Protein AF-A0A7C3SHE8-F1 (afdb_monomer_lite)

Secondary structure (DSSP, 8-state):
-TTTTTSS--SSS--EETTEEGGG--HHHHHHHHHHHEEEEETT----TTS-HHHHHHHHHHHTT--SHHHHHHHHHHHHHTT-GGGTT--GGGS-HHHHHHHHHHHHTTT--SEEEEESTTTTS-HHHHHHHHHHHHHHHHTT-EEEEE-S-HHHHTTSSEEEEEETTEEEEEEE-TTTS----------------------------------

pLDDT: mean 82.58, std 22.05, range [24.52, 98.38]

Foldseek 3Di:
DCCVLLVDADPDDFDADVNDTSNPDDPLRSQLLNLQAEQEQEQQLPFDQVDFLLVSLCVSCVSNVNDDPVLSVLSLVLCVLLPNNVRRGPGPVVDDPLNSRSSSVSSSPSNPHQAYEYEASPPNDDPVSSVSSLVSVLVVVVVPHHYDHDDPDPVSQLSDQWDWDDDPNDTPDIDGNPVNPDDDDDDDDDDDDDDDDDDDDDDDDDDDDDDDDDD

Structure (mmCIF, N/CA/C/O backbone):
data_AF-A0A7C3SHE8-F1
#
_entry.id   AF-A0A7C3SHE8-F1
#
loop_
_atom_site.group_PDB
_atom_site.id
_atom_site.type_symbol
_atom_site.label_atom_id
_atom_site.label_alt_id
_atom_site.label_comp_id
_atom_site.label_asym_id
_atom_site.label_entity_id
_atom_site.label_seq_id
_atom_site.pdbx_PDB_ins_code
_atom_site.Cartn_x
_atom_site.Cartn_y
_atom_site.Cartn_z
_atom_site.occupancy
_atom_site.B_iso_or_equiv
_atom_site.auth_seq_id
_atom_site.auth_comp_id
_atom_site.auth_asym_id
_atom_site.auth_atom_id
_atom_site.pdbx_PDB_model_num
ATOM 1 N N . LEU A 1 1 ? -3.410 3.504 13.297 1.00 80.81 1 LEU A N 1
ATOM 2 C CA . LEU A 1 1 ? -2.889 2.772 12.122 1.00 80.81 1 LEU A CA 1
ATOM 3 C C . LEU A 1 1 ? -2.298 1.412 12.512 1.00 80.81 1 LEU A C 1
ATOM 5 O O . LEU A 1 1 ? -2.767 0.400 12.014 1.00 80.81 1 LEU A O 1
ATOM 9 N N . ASN A 1 2 ? -1.355 1.371 13.461 1.00 83.44 2 ASN A N 1
ATOM 10 C CA . ASN A 1 2 ? -0.633 0.150 13.861 1.00 83.44 2 ASN A CA 1
ATOM 11 C C . ASN A 1 2 ? -1.525 -1.033 14.270 1.00 83.44 2 ASN A C 1
ATOM 13 O O . ASN A 1 2 ? -1.272 -2.152 13.833 1.00 83.44 2 ASN A O 1
ATOM 17 N N . LEU A 1 3 ? -2.596 -0.782 15.030 1.00 86.50 3 LEU A N 1
ATOM 18 C CA . LEU A 1 3 ? -3.563 -1.822 15.407 1.00 86.50 3 LEU A CA 1
ATOM 19 C C . LEU A 1 3 ? -4.264 -2.445 14.187 1.00 86.50 3 LEU A C 1
ATOM 21 O O . LEU A 1 3 ? -4.345 -3.662 14.082 1.00 86.50 3 LEU A O 1
ATOM 25 N N . LEU A 1 4 ? -4.714 -1.623 13.228 1.00 84.12 4 LEU A N 1
ATOM 26 C CA . LEU A 1 4 ? -5.322 -2.114 11.981 1.00 84.12 4 LEU A CA 1
ATOM 27 C C . LEU A 1 4 ? -4.303 -2.865 11.119 1.00 84.12 4 LEU A C 1
ATOM 29 O O . LEU A 1 4 ? -4.635 -3.849 10.472 1.00 84.12 4 LEU A O 1
ATOM 33 N N . GLY A 1 5 ? -3.051 -2.415 11.141 1.00 83.38 5 GLY A N 1
ATOM 34 C CA . GLY A 1 5 ? -1.944 -3.035 10.429 1.00 83.38 5 GLY A CA 1
ATOM 35 C C . GLY A 1 5 ? -1.390 -4.317 11.061 1.00 83.38 5 GLY A C 1
ATOM 36 O O . GLY A 1 5 ? -0.424 -4.868 10.535 1.00 83.38 5 GLY A O 1
ATOM 37 N N . CYS A 1 6 ? -1.936 -4.779 12.192 1.00 82.69 6 CYS A N 1
ATOM 38 C CA . CYS A 1 6 ? -1.373 -5.897 12.960 1.00 82.69 6 CYS A CA 1
ATOM 39 C C . CYS A 1 6 ? 0.118 -5.682 13.315 1.00 82.69 6 CYS A C 1
ATOM 41 O O . CYS A 1 6 ? 0.917 -6.618 13.332 1.00 82.69 6 CYS A O 1
ATOM 43 N N . LEU A 1 7 ? 0.515 -4.423 13.528 1.00 80.88 7 LEU A N 1
ATOM 44 C CA . LEU A 1 7 ? 1.845 -4.027 14.011 1.00 80.88 7 LEU A CA 1
ATOM 45 C C . LEU A 1 7 ? 1.878 -3.890 15.536 1.00 80.88 7 LEU A C 1
ATOM 47 O O . LEU A 1 7 ? 2.954 -3.869 16.120 1.00 80.88 7 LEU A O 1
ATOM 51 N N . ASP A 1 8 ? 0.706 -3.784 16.156 1.00 82.88 8 ASP A N 1
ATOM 52 C CA . ASP A 1 8 ? 0.522 -3.625 17.592 1.00 82.88 8 ASP A CA 1
ATOM 53 C C . ASP A 1 8 ? -0.727 -4.402 18.041 1.00 82.88 8 ASP A C 1
ATOM 55 O O . ASP A 1 8 ? -1.556 -4.781 17.203 1.00 82.88 8 ASP A O 1
ATOM 59 N N . ARG A 1 9 ? -0.875 -4.640 19.347 1.00 80.31 9 ARG A N 1
ATOM 60 C CA . ARG A 1 9 ? -2.014 -5.359 19.933 1.00 80.31 9 ARG A CA 1
ATOM 61 C C . ARG A 1 9 ? -2.856 -4.435 20.808 1.00 80.31 9 ARG A C 1
ATOM 63 O O . ARG A 1 9 ? -2.311 -3.609 21.536 1.00 80.31 9 ARG A O 1
ATOM 70 N N . PRO A 1 10 ? -4.191 -4.577 20.783 1.00 86.31 10 PRO A N 1
ATOM 71 C CA . PRO A 1 10 ? -5.031 -3.800 21.676 1.00 86.31 10 PRO A CA 1
ATOM 72 C C . PRO A 1 10 ? -4.809 -4.257 23.124 1.00 86.31 10 PRO A C 1
ATOM 74 O O . PRO A 1 10 ? -4.787 -5.454 23.403 1.00 86.31 10 PRO A O 1
ATOM 77 N N . THR A 1 11 ? -4.699 -3.312 24.060 1.00 86.94 11 THR A N 1
ATOM 78 C CA . THR A 1 11 ? -4.648 -3.624 25.500 1.00 86.94 11 THR A CA 1
ATOM 79 C C . THR A 1 11 ? -5.929 -4.321 25.973 1.00 86.94 11 THR A C 1
ATOM 81 O O . THR A 1 11 ? -5.897 -5.156 26.872 1.00 86.94 11 THR A O 1
ATOM 84 N N . SER A 1 12 ? -7.068 -3.980 25.367 1.00 88.81 12 SER A N 1
ATOM 85 C CA . SER A 1 12 ? -8.367 -4.612 25.591 1.00 88.81 12 SER A CA 1
ATOM 86 C C . SER A 1 12 ? -9.269 -4.445 24.364 1.00 88.81 12 SER A C 1
ATOM 88 O O . SER A 1 12 ? -9.039 -3.579 23.519 1.00 88.81 12 SER A O 1
ATOM 90 N N . GLY A 1 13 ? -10.309 -5.274 24.264 1.00 89.31 13 GLY A N 1
ATOM 91 C CA . GLY A 1 13 ? -11.206 -5.307 23.107 1.00 89.31 13 GLY A CA 1
ATOM 92 C C . GLY A 1 13 ? -10.783 -6.336 22.059 1.00 89.31 13 GLY A C 1
ATOM 93 O O . GLY A 1 13 ? -9.885 -7.142 22.285 1.00 89.31 13 GLY A O 1
ATOM 94 N N . THR A 1 14 ? -11.477 -6.337 20.922 1.00 88.50 14 THR A N 1
ATOM 95 C CA . THR A 1 14 ? -11.268 -7.312 19.843 1.00 88.50 14 THR A CA 1
ATOM 96 C C . THR A 1 14 ? -11.182 -6.603 18.500 1.00 88.50 14 THR A C 1
ATOM 98 O O . THR A 1 14 ? -11.811 -5.566 18.287 1.00 88.50 14 THR A O 1
ATOM 101 N N . ILE A 1 15 ? -10.382 -7.162 17.596 1.00 88.75 15 ILE A N 1
ATOM 102 C CA . ILE A 1 15 ? -10.287 -6.719 16.206 1.00 88.75 15 ILE A CA 1
ATOM 103 C C . ILE A 1 15 ? -10.489 -7.960 15.345 1.00 88.75 15 ILE A C 1
ATOM 105 O O . ILE A 1 15 ? -9.818 -8.972 15.542 1.00 88.75 15 ILE A O 1
ATOM 109 N N . LEU A 1 16 ? -11.431 -7.877 14.410 1.00 90.44 16 LEU A N 1
ATOM 110 C CA . LEU A 1 16 ? -11.760 -8.959 13.493 1.00 90.44 16 LEU A CA 1
ATOM 111 C C . LEU A 1 16 ? -11.265 -8.589 12.096 1.00 90.44 16 LEU A C 1
ATOM 113 O O . LEU A 1 16 ? -11.718 -7.592 11.534 1.00 90.44 16 LEU A O 1
ATOM 117 N N . LEU A 1 17 ? -10.368 -9.398 11.534 1.00 87.94 17 LEU A N 1
ATOM 118 C CA . LEU A 1 17 ? -9.969 -9.307 10.131 1.00 87.94 17 LEU A CA 1
ATOM 119 C C . LEU A 1 17 ? -10.449 -10.554 9.394 1.00 87.94 17 LEU A C 1
ATOM 121 O O . LEU A 1 17 ? -10.070 -11.661 9.762 1.00 87.94 17 LEU A O 1
ATOM 125 N N . ASP A 1 18 ? -11.298 -10.382 8.381 1.00 85.19 18 ASP A N 1
ATOM 126 C CA . ASP A 1 18 ? -11.923 -11.488 7.638 1.00 85.19 18 ASP A CA 1
ATOM 127 C C . ASP A 1 18 ? -12.594 -12.529 8.564 1.00 85.19 18 ASP A C 1
ATOM 129 O O . ASP A 1 18 ? -12.561 -13.733 8.325 1.00 85.19 18 ASP A O 1
ATOM 133 N N . GLY A 1 19 ? -13.179 -12.054 9.672 1.00 86.56 19 GLY A N 1
ATOM 134 C CA . GLY A 1 19 ? -13.805 -12.889 10.705 1.00 86.56 19 GLY A CA 1
ATOM 135 C C . GLY A 1 19 ? -12.834 -13.517 11.715 1.00 86.56 19 GLY A C 1
ATOM 136 O O . GLY A 1 19 ? -13.285 -14.146 12.671 1.00 86.56 19 GLY A O 1
ATOM 137 N N . VAL A 1 20 ? -11.522 -13.325 11.556 1.00 85.75 20 VAL A N 1
ATOM 138 C CA . VAL A 1 20 ? -10.488 -13.833 12.467 1.00 85.75 20 VAL A CA 1
ATOM 139 C C . VAL A 1 20 ? -10.177 -12.802 13.550 1.00 85.75 20 VAL A C 1
ATOM 141 O O . VAL A 1 20 ? -9.819 -11.665 13.254 1.00 85.75 20 VAL A O 1
ATOM 144 N N . ASP A 1 21 ? -10.277 -13.214 14.814 1.00 90.00 21 ASP A N 1
ATOM 145 C CA . ASP A 1 21 ? -9.899 -12.401 15.974 1.00 90.00 21 ASP A CA 1
ATOM 146 C C . ASP A 1 21 ? -8.376 -12.314 16.111 1.00 90.00 21 ASP A C 1
ATOM 148 O O . ASP A 1 21 ? -7.723 -13.228 16.623 1.00 90.00 21 ASP A O 1
ATOM 152 N N . ILE A 1 22 ? -7.807 -11.195 15.658 1.00 88.50 22 ILE A N 1
ATOM 153 C CA . ILE A 1 22 ? -6.354 -10.994 15.647 1.00 88.50 22 ILE A CA 1
ATOM 154 C C . ILE A 1 22 ? -5.777 -10.791 17.052 1.00 88.50 22 ILE A C 1
ATOM 156 O O . ILE A 1 22 ? -4.580 -10.980 17.248 1.00 88.50 22 ILE A O 1
ATOM 160 N N . SER A 1 23 ? -6.604 -10.456 18.051 1.00 83.81 23 SER A N 1
ATOM 161 C CA . SER A 1 23 ? -6.138 -10.234 19.429 1.00 83.81 23 SER A CA 1
ATOM 162 C C . SER A 1 23 ? -5.618 -11.514 20.098 1.00 83.81 23 SER A C 1
ATOM 164 O O . SER A 1 23 ? -4.843 -11.447 21.051 1.00 83.81 23 SER A O 1
ATOM 166 N N . LYS A 1 24 ? -6.010 -12.681 19.572 1.00 84.69 24 LYS A N 1
ATOM 167 C CA . LYS A 1 24 ? -5.645 -14.011 20.083 1.00 84.69 24 LYS A CA 1
ATOM 168 C C . LYS A 1 24 ? -4.474 -14.654 19.343 1.00 84.69 24 LYS A C 1
ATOM 170 O O . LYS A 1 24 ? -4.035 -15.735 19.731 1.00 84.69 24 LYS A O 1
ATOM 175 N N . LEU A 1 25 ? -3.997 -14.028 18.270 1.00 86.38 25 LEU A N 1
ATOM 176 C CA . LEU A 1 25 ? -2.920 -14.568 17.453 1.00 86.38 25 LEU A CA 1
ATOM 177 C C . LEU A 1 25 ? -1.557 -14.308 18.101 1.00 86.38 25 LEU A C 1
ATOM 179 O O . LEU A 1 25 ? -1.326 -13.279 18.739 1.00 86.38 25 LEU A O 1
ATOM 183 N N . ASN A 1 26 ? -0.637 -15.252 17.918 1.00 88.25 26 ASN A N 1
ATOM 184 C CA . ASN A 1 26 ? 0.765 -15.052 18.280 1.00 88.25 26 ASN A CA 1
ATOM 185 C C . ASN A 1 26 ? 1.509 -14.229 17.209 1.00 88.25 26 ASN A C 1
ATOM 187 O O . ASN A 1 26 ? 0.984 -13.968 16.127 1.00 88.25 26 ASN A O 1
ATOM 191 N N . ASP A 1 27 ? 2.752 -13.831 17.491 1.00 86.25 27 ASP A N 1
ATOM 192 C CA . ASP A 1 27 ? 3.514 -12.933 16.608 1.00 86.25 27 ASP A CA 1
ATOM 193 C C . ASP A 1 27 ? 3.804 -13.520 15.222 1.00 86.25 27 ASP A C 1
ATOM 195 O O . ASP A 1 27 ? 3.820 -12.783 14.231 1.00 86.25 27 ASP A O 1
ATOM 199 N N . ASN A 1 28 ? 3.977 -14.840 15.125 1.00 87.50 28 ASN A N 1
ATOM 200 C CA . ASN A 1 28 ? 4.194 -15.512 13.844 1.00 87.50 28 ASN A CA 1
ATOM 201 C C . ASN A 1 28 ? 2.919 -15.471 12.994 1.00 87.50 28 ASN A C 1
ATOM 203 O O . ASN A 1 28 ? 2.969 -15.094 11.826 1.00 87.50 28 ASN A O 1
ATOM 207 N N . GLN A 1 29 ? 1.770 -15.774 13.603 1.00 88.75 29 GLN A N 1
ATOM 208 C CA . GLN A 1 29 ? 0.465 -15.716 12.942 1.00 88.75 29 GLN A CA 1
ATOM 209 C C . GLN A 1 29 ? 0.100 -14.288 12.520 1.00 88.75 29 GLN A C 1
ATOM 211 O O . GLN A 1 29 ? -0.399 -14.083 11.417 1.00 88.75 29 GLN A O 1
ATOM 216 N N . LEU A 1 30 ? 0.384 -13.289 13.363 1.00 88.38 30 LEU A N 1
ATOM 217 C CA . LEU A 1 30 ? 0.196 -11.877 13.017 1.00 88.38 30 LEU A CA 1
ATOM 218 C C . LEU A 1 30 ? 1.095 -11.461 11.851 1.00 88.38 30 LEU A C 1
ATOM 220 O O . LEU A 1 30 ? 0.648 -10.749 10.954 1.00 88.38 30 LEU A O 1
ATOM 224 N N . SER A 1 31 ? 2.346 -11.921 11.840 1.00 87.62 31 SER A N 1
ATOM 225 C CA . SER A 1 31 ? 3.294 -11.619 10.766 1.00 87.62 31 SER A CA 1
ATOM 226 C C . SER A 1 31 ? 2.864 -12.222 9.431 1.00 87.62 31 SER A C 1
ATOM 228 O O . SER A 1 31 ? 2.923 -11.531 8.413 1.00 87.62 31 SER A O 1
ATOM 230 N N . GLU A 1 32 ? 2.384 -13.465 9.433 1.00 87.31 32 GLU A N 1
ATOM 231 C CA . GLU A 1 32 ? 1.850 -14.138 8.247 1.00 87.31 32 GLU A CA 1
ATOM 232 C C . GLU A 1 32 ? 0.576 -13.454 7.737 1.00 87.31 32 GLU A C 1
ATOM 234 O O . GLU A 1 32 ? 0.475 -13.105 6.559 1.00 87.31 32 GLU A O 1
ATOM 239 N N . LEU A 1 33 ? -0.371 -13.178 8.636 1.00 88.62 33 LEU A N 1
ATOM 240 C CA . LEU A 1 33 ? -1.605 -12.473 8.305 1.00 88.62 33 LEU A CA 1
ATOM 241 C C . LEU A 1 33 ? -1.305 -11.092 7.720 1.00 88.62 33 LEU A C 1
ATOM 243 O O . LEU A 1 33 ? -1.862 -10.735 6.685 1.00 88.62 33 LEU A O 1
ATOM 247 N N . ARG A 1 34 ? -0.371 -10.343 8.310 1.00 89.56 34 ARG A N 1
ATOM 248 C CA . ARG A 1 34 ? 0.068 -9.046 7.789 1.00 89.56 34 ARG A CA 1
ATOM 249 C C . ARG A 1 34 ? 0.677 -9.172 6.395 1.00 89.56 34 ARG A C 1
ATOM 251 O O . ARG A 1 34 ? 0.314 -8.400 5.515 1.00 89.56 34 ARG A O 1
ATOM 258 N N . ALA A 1 35 ? 1.573 -10.138 6.188 1.00 87.12 35 ALA A N 1
ATOM 259 C CA . ALA A 1 35 ? 2.225 -10.347 4.898 1.00 87.12 35 ALA A CA 1
ATOM 260 C C . ALA A 1 35 ? 1.219 -10.700 3.791 1.00 87.12 35 ALA A C 1
ATOM 262 O O . ALA A 1 35 ? 1.386 -10.256 2.657 1.00 87.12 35 ALA A O 1
ATOM 263 N N . CYS A 1 36 ? 0.173 -11.465 4.110 1.00 87.12 36 CYS A N 1
ATOM 264 C CA . CYS A 1 36 ? -0.775 -11.987 3.126 1.00 87.12 36 CYS A CA 1
ATOM 265 C C . CYS A 1 36 ? -2.036 -11.129 2.939 1.00 87.12 36 CYS A C 1
ATOM 267 O O . CYS A 1 36 ? -2.602 -11.123 1.851 1.00 87.12 36 CYS A O 1
ATOM 269 N N . ARG A 1 37 ? -2.513 -10.435 3.980 1.00 89.94 37 ARG A N 1
ATOM 270 C CA . ARG A 1 37 ? -3.852 -9.812 4.000 1.00 89.94 37 ARG A CA 1
ATOM 271 C C . ARG A 1 37 ? -3.844 -8.291 3.995 1.00 89.94 37 ARG A C 1
ATOM 273 O O . ARG A 1 37 ? -4.889 -7.704 3.727 1.00 89.94 37 ARG A O 1
ATOM 280 N N . ILE A 1 38 ? -2.709 -7.651 4.268 1.00 93.19 38 ILE A N 1
ATOM 281 C CA . ILE A 1 38 ? -2.641 -6.196 4.439 1.00 93.19 38 ILE A CA 1
ATOM 282 C C . ILE A 1 38 ? -1.623 -5.602 3.467 1.00 93.19 38 ILE A C 1
ATOM 284 O O . ILE A 1 38 ? -0.436 -5.920 3.510 1.00 93.19 38 ILE A O 1
ATOM 288 N N . GLY A 1 39 ? -2.083 -4.699 2.604 1.00 94.75 39 GLY A N 1
ATOM 289 C CA . GLY A 1 39 ? -1.210 -3.904 1.746 1.00 94.75 39 GLY A CA 1
ATOM 290 C C . GLY A 1 39 ? -0.865 -2.580 2.417 1.00 94.75 39 GLY A C 1
ATOM 291 O O . GLY A 1 39 ? -1.766 -1.800 2.695 1.00 94.75 39 GLY A O 1
ATOM 292 N N . PHE A 1 40 ? 0.415 -2.284 2.639 1.00 94.00 40 PHE A N 1
ATOM 293 C CA . PHE A 1 40 ? 0.834 -0.998 3.214 1.00 94.00 40 PHE A CA 1
ATOM 294 C C . PHE A 1 40 ? 1.375 -0.032 2.165 1.00 94.00 40 PHE A C 1
ATOM 296 O O . PHE A 1 40 ? 2.236 -0.396 1.360 1.00 94.00 40 PHE A O 1
ATOM 303 N N . ILE A 1 41 ? 0.931 1.219 2.250 1.00 94.88 41 ILE A N 1
ATOM 304 C CA . ILE A 1 41 ? 1.509 2.373 1.562 1.00 94.88 41 ILE A CA 1
ATOM 305 C C . ILE A 1 41 ? 1.934 3.369 2.643 1.00 94.88 41 ILE A C 1
ATOM 307 O O . ILE A 1 41 ? 1.114 3.786 3.455 1.00 94.88 41 ILE A O 1
ATOM 311 N N . PHE A 1 42 ? 3.216 3.724 2.658 1.00 91.69 42 PHE A N 1
ATOM 312 C CA . PHE A 1 42 ? 3.798 4.639 3.641 1.00 91.69 42 PHE A CA 1
ATOM 313 C C . PHE A 1 42 ? 4.131 5.980 2.985 1.00 91.69 42 PHE A C 1
ATOM 315 O O . PHE A 1 42 ? 4.537 6.003 1.821 1.00 91.69 42 PHE A O 1
ATOM 322 N N . GLN A 1 43 ? 4.075 7.065 3.753 1.00 89.62 43 GLN A N 1
ATOM 323 C CA . GLN A 1 43 ? 4.493 8.405 3.331 1.00 89.62 43 GLN A CA 1
ATOM 324 C C . GLN A 1 43 ? 5.927 8.433 2.773 1.00 89.62 43 GLN A C 1
ATOM 326 O O . GLN A 1 43 ? 6.184 9.009 1.719 1.00 89.62 43 GLN A O 1
ATOM 331 N N . SER A 1 44 ? 6.869 7.753 3.438 1.00 88.94 44 SER A N 1
ATOM 332 C CA . SER A 1 44 ? 8.286 7.683 3.031 1.00 88.94 44 SER A CA 1
ATOM 333 C C . SER A 1 44 ? 8.613 6.512 2.096 1.00 88.94 44 SER A C 1
ATOM 335 O O . SER A 1 44 ? 9.780 6.148 1.956 1.00 88.94 44 SER A O 1
ATOM 337 N N . TYR A 1 45 ? 7.599 5.892 1.479 1.00 90.94 45 TYR A N 1
ATOM 338 C CA . TYR A 1 45 ? 7.673 4.770 0.523 1.00 90.94 45 TYR A CA 1
ATOM 339 C C . TYR A 1 45 ? 8.223 3.448 1.094 1.00 90.94 45 TYR A C 1
ATOM 341 O O . TYR A 1 45 ? 7.783 2.368 0.696 1.00 90.94 45 TYR A O 1
ATOM 349 N N . ASN A 1 46 ? 9.169 3.500 2.037 1.00 92.00 46 ASN A N 1
ATOM 350 C CA . ASN A 1 46 ? 9.872 2.377 2.660 1.00 92.00 46 ASN A CA 1
ATOM 351 C C . ASN A 1 46 ? 10.404 1.365 1.631 1.00 92.00 46 ASN A C 1
ATOM 353 O O . ASN A 1 46 ? 10.253 0.154 1.803 1.00 92.00 46 ASN A O 1
ATOM 357 N N . LEU A 1 47 ? 10.963 1.846 0.516 1.00 95.88 47 LEU A N 1
ATOM 358 C CA . LEU A 1 47 ? 11.615 0.998 -0.486 1.00 95.88 47 LEU A CA 1
ATOM 359 C C . LEU A 1 47 ? 13.022 0.609 -0.022 1.00 95.88 47 LEU A C 1
ATOM 361 O O . LEU A 1 47 ? 13.707 1.397 0.626 1.00 95.88 47 LEU A O 1
ATOM 365 N N . ILE A 1 48 ? 13.471 -0.589 -0.391 1.00 96.94 48 ILE A N 1
ATOM 366 C CA . ILE A 1 48 ? 14.829 -1.063 -0.114 1.00 96.94 48 ILE A CA 1
ATOM 367 C C . ILE A 1 48 ? 15.754 -0.500 -1.208 1.00 96.94 48 ILE A C 1
ATOM 369 O O . ILE A 1 48 ? 15.597 -0.885 -2.372 1.00 96.94 48 ILE A O 1
ATOM 373 N N . PRO A 1 49 ? 16.712 0.393 -0.882 1.00 95.88 49 PRO A N 1
ATOM 374 C CA . PRO A 1 49 ? 17.489 1.134 -1.885 1.00 95.88 49 PRO A CA 1
ATOM 375 C C . PRO A 1 49 ? 18.339 0.260 -2.815 1.00 95.88 49 PRO A C 1
ATOM 377 O O . PRO A 1 49 ? 18.617 0.640 -3.951 1.00 95.88 49 PRO A O 1
ATOM 380 N N . GLN A 1 50 ? 18.775 -0.903 -2.329 1.00 97.44 50 GLN A N 1
ATOM 381 C CA . GLN A 1 50 ? 19.632 -1.833 -3.065 1.00 97.44 50 GLN A CA 1
ATOM 382 C C . GLN A 1 50 ? 18.857 -2.649 -4.106 1.00 97.44 50 GLN A C 1
ATOM 384 O O . GLN A 1 50 ? 19.457 -3.130 -5.072 1.00 97.44 50 GLN A O 1
ATOM 389 N N . LEU A 1 51 ? 17.543 -2.786 -3.919 1.00 97.94 51 LEU A N 1
ATOM 390 C CA . LEU A 1 51 ? 16.671 -3.573 -4.779 1.00 97.94 51 LEU A CA 1
ATOM 391 C C . LEU A 1 51 ? 16.156 -2.736 -5.951 1.00 97.94 51 LEU A C 1
ATOM 393 O O . LEU A 1 51 ? 15.918 -1.535 -5.839 1.00 97.94 51 LEU A O 1
ATOM 397 N N . THR A 1 52 ? 15.945 -3.389 -7.083 1.00 98.38 52 THR A N 1
ATOM 398 C CA . THR A 1 52 ? 15.257 -2.818 -8.244 1.00 98.38 52 THR A CA 1
ATOM 399 C C . THR A 1 52 ? 13.763 -2.605 -7.968 1.00 98.38 52 THR A C 1
ATOM 401 O O . THR A 1 52 ? 13.231 -3.064 -6.954 1.00 98.38 52 THR A O 1
ATOM 404 N N . VAL A 1 53 ? 13.055 -1.913 -8.866 1.00 98.25 53 VAL A N 1
ATOM 405 C CA . VAL A 1 53 ? 11.588 -1.766 -8.831 1.00 98.25 53 VAL A CA 1
ATOM 406 C C . VAL A 1 53 ? 10.918 -3.130 -8.737 1.00 98.25 53 VAL A C 1
ATOM 408 O O . VAL A 1 53 ? 10.084 -3.344 -7.860 1.00 98.25 53 VAL A O 1
ATOM 411 N N . LEU A 1 54 ? 11.301 -4.060 -9.616 1.00 98.12 54 LEU A N 1
ATOM 412 C CA . LEU A 1 54 ? 10.712 -5.393 -9.639 1.00 98.12 54 LEU A CA 1
ATOM 413 C C . LEU A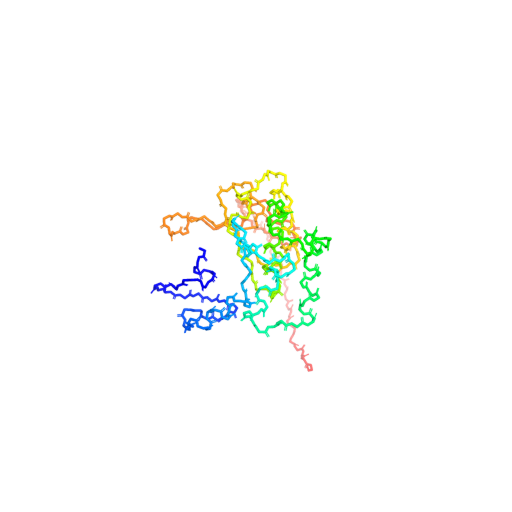 1 54 ? 10.970 -6.135 -8.322 1.00 98.12 54 LEU A C 1
ATOM 415 O O . LEU A 1 54 ? 10.038 -6.664 -7.728 1.00 98.12 54 LEU A O 1
ATOM 419 N N . GLU A 1 55 ? 12.209 -6.117 -7.832 1.00 97.88 55 GLU A N 1
ATOM 420 C CA . GLU A 1 55 ? 12.577 -6.786 -6.579 1.00 97.88 55 GLU A CA 1
ATOM 421 C C . GLU A 1 55 ? 11.872 -6.172 -5.364 1.00 97.88 55 GLU A C 1
ATOM 423 O O . GLU A 1 55 ? 11.421 -6.910 -4.495 1.00 97.88 55 GLU A O 1
ATOM 428 N N . ASN A 1 56 ? 11.697 -4.846 -5.319 1.00 97.94 56 ASN A N 1
ATOM 429 C CA . ASN A 1 56 ? 10.921 -4.179 -4.270 1.00 97.94 56 ASN A CA 1
ATOM 430 C C . ASN A 1 56 ? 9.463 -4.657 -4.244 1.00 97.94 56 ASN A C 1
ATOM 432 O O . ASN A 1 56 ? 8.914 -4.881 -3.165 1.00 97.94 56 ASN A O 1
ATOM 436 N N . ILE A 1 57 ? 8.839 -4.832 -5.413 1.00 97.62 57 ILE A N 1
ATOM 437 C CA . ILE A 1 57 ? 7.464 -5.345 -5.526 1.00 97.62 57 ILE A CA 1
ATOM 438 C C . ILE A 1 57 ? 7.394 -6.819 -5.101 1.00 97.62 57 ILE A C 1
ATOM 440 O O . ILE A 1 57 ? 6.379 -7.252 -4.564 1.00 97.62 57 ILE A O 1
ATOM 444 N N . GLU A 1 58 ? 8.466 -7.588 -5.298 1.00 96.50 58 GLU A N 1
ATOM 445 C CA . GLU A 1 58 ? 8.545 -9.002 -4.918 1.00 96.50 58 GLU A CA 1
ATOM 446 C C . GLU A 1 58 ? 8.767 -9.238 -3.419 1.00 96.50 58 GLU A C 1
ATOM 448 O O . GLU A 1 58 ? 8.475 -10.335 -2.949 1.00 96.50 58 GLU A O 1
ATOM 453 N N . VAL A 1 59 ? 9.242 -8.248 -2.650 1.00 94.88 59 VAL A N 1
ATOM 454 C CA . VAL A 1 59 ? 9.573 -8.405 -1.215 1.00 94.88 59 VAL A CA 1
ATOM 455 C C . VAL A 1 59 ? 8.487 -9.153 -0.416 1.00 94.88 59 VAL A C 1
ATOM 457 O O . VAL A 1 59 ? 8.830 -10.120 0.268 1.00 94.88 59 VAL A O 1
ATOM 460 N N . PRO A 1 60 ? 7.186 -8.805 -0.505 1.00 93.12 60 PRO A N 1
ATOM 461 C CA . PRO A 1 60 ? 6.141 -9.493 0.263 1.00 93.12 60 PRO A CA 1
ATOM 462 C C . PRO A 1 60 ? 5.932 -10.969 -0.124 1.00 93.12 60 PRO A C 1
ATOM 464 O O . PRO A 1 60 ? 5.386 -11.746 0.665 1.00 93.12 60 PRO A O 1
ATOM 467 N N . LEU A 1 61 ? 6.359 -11.387 -1.320 1.00 93.19 61 LEU A N 1
ATOM 468 C CA . LEU A 1 61 ? 6.258 -12.778 -1.775 1.00 93.19 61 LEU A CA 1
ATOM 469 C C . LEU A 1 61 ? 7.240 -13.694 -1.046 1.00 93.19 61 LEU A C 1
ATOM 471 O O . LEU A 1 61 ? 6.920 -14.855 -0.807 1.00 93.19 61 LEU A O 1
ATOM 475 N N . TYR A 1 62 ? 8.414 -13.178 -0.673 1.00 90.88 62 TYR A N 1
ATOM 476 C CA . TYR A 1 62 ? 9.405 -13.948 0.080 1.00 90.88 62 TYR A CA 1
ATOM 477 C C . TYR A 1 62 ? 8.911 -14.251 1.497 1.00 90.88 62 TYR A C 1
ATOM 479 O O . TYR A 1 62 ? 9.054 -15.375 1.966 1.00 90.88 62 TYR A O 1
ATOM 487 N N . TYR A 1 63 ? 8.259 -13.283 2.148 1.00 86.62 63 TYR A N 1
ATOM 488 C CA . TYR A 1 63 ? 7.712 -13.465 3.497 1.00 86.62 63 TYR A CA 1
ATOM 489 C C . TYR A 1 63 ? 6.451 -14.330 3.538 1.00 86.62 63 TYR A C 1
ATOM 491 O O . TYR A 1 63 ? 6.213 -15.008 4.529 1.00 86.62 63 TYR A O 1
ATOM 499 N N . SER A 1 64 ? 5.655 -14.324 2.468 1.00 86.00 64 SER A N 1
ATOM 500 C CA . SER A 1 64 ? 4.464 -15.179 2.353 1.00 86.00 64 SER A CA 1
ATOM 501 C C . SER A 1 64 ? 4.761 -16.570 1.778 1.00 86.00 64 SER A C 1
ATOM 503 O O . SER A 1 64 ? 3.842 -17.366 1.616 1.00 86.00 64 SER A O 1
ATOM 505 N N . GLY A 1 65 ? 6.020 -16.868 1.428 1.00 86.44 65 GLY A N 1
ATOM 506 C CA . GLY A 1 65 ? 6.411 -18.147 0.824 1.00 86.44 65 GLY A CA 1
ATOM 507 C C . GLY A 1 65 ? 5.864 -18.380 -0.592 1.00 86.44 65 GLY A C 1
ATOM 508 O O . GLY A 1 65 ? 5.924 -19.497 -1.096 1.00 86.44 65 GLY A O 1
ATOM 509 N N . ASN A 1 66 ? 5.346 -17.340 -1.255 1.00 88.94 66 ASN A N 1
ATOM 510 C CA . ASN A 1 66 ? 4.631 -17.435 -2.534 1.00 88.94 66 ASN A CA 1
ATOM 511 C C . ASN A 1 66 ? 5.471 -17.014 -3.749 1.00 88.94 66 ASN A C 1
ATOM 513 O O . ASN A 1 66 ? 4.935 -16.818 -4.846 1.00 88.94 66 ASN A O 1
ATOM 517 N N . TRP A 1 67 ? 6.782 -16.837 -3.592 1.00 94.31 67 TRP A N 1
ATOM 518 C CA . TRP A 1 67 ? 7.644 -16.434 -4.701 1.00 94.31 67 TRP A CA 1
ATOM 519 C C . TRP A 1 67 ? 7.827 -17.573 -5.719 1.00 94.31 67 TRP A C 1
ATOM 521 O O . TRP A 1 67 ? 8.297 -18.658 -5.387 1.00 94.31 67 TRP A O 1
ATOM 531 N N . ASN A 1 68 ? 7.434 -17.332 -6.972 1.00 94.50 68 ASN A N 1
ATOM 532 C CA . ASN A 1 68 ? 7.601 -18.241 -8.106 1.00 94.50 68 ASN A CA 1
ATOM 533 C C . ASN A 1 68 ? 7.459 -17.478 -9.440 1.00 94.50 68 ASN A C 1
ATOM 535 O O . ASN A 1 68 ? 7.205 -16.274 -9.471 1.00 94.50 68 ASN A O 1
ATOM 539 N N . ALA A 1 69 ? 7.589 -18.179 -10.571 1.00 95.81 69 ALA A N 1
ATOM 540 C CA . ALA A 1 69 ? 7.493 -17.567 -11.899 1.00 95.81 69 ALA A CA 1
ATOM 541 C C . ALA A 1 69 ? 6.147 -16.856 -12.158 1.00 95.81 69 ALA A C 1
ATOM 543 O O . ALA A 1 69 ? 6.122 -15.793 -12.782 1.00 95.81 69 ALA A O 1
ATOM 544 N N . LYS A 1 70 ? 5.033 -17.400 -11.648 1.00 95.38 70 LYS A N 1
ATOM 545 C CA . LYS A 1 70 ? 3.691 -16.817 -11.803 1.00 95.38 70 LYS A CA 1
ATOM 546 C C . LYS A 1 70 ? 3.549 -15.532 -10.989 1.00 95.38 70 LYS A C 1
ATOM 548 O O . LYS A 1 70 ? 3.047 -14.534 -11.504 1.00 95.38 70 LYS A O 1
ATOM 553 N N . THR A 1 71 ? 4.002 -15.526 -9.737 1.00 95.12 71 THR A N 1
ATOM 554 C CA . THR A 1 71 ? 3.932 -14.330 -8.886 1.00 95.12 71 THR A CA 1
ATOM 555 C C . THR A 1 71 ? 4.919 -13.257 -9.334 1.00 95.12 71 THR A C 1
ATOM 557 O O . THR A 1 71 ? 4.553 -12.086 -9.374 1.00 95.12 71 THR A O 1
ATOM 560 N N . ARG A 1 72 ? 6.095 -13.635 -9.847 1.00 96.31 72 ARG A N 1
ATOM 561 C CA . ARG A 1 72 ? 7.011 -12.708 -10.530 1.00 96.31 72 ARG A CA 1
ATOM 562 C C . ARG A 1 72 ? 6.395 -12.079 -11.782 1.00 96.31 72 ARG A C 1
ATOM 564 O O . ARG A 1 72 ? 6.569 -10.883 -12.013 1.00 96.31 72 ARG A O 1
ATOM 571 N N . ALA A 1 73 ? 5.657 -12.843 -12.589 1.00 96.81 73 ALA A N 1
ATOM 572 C CA . ALA A 1 73 ? 4.914 -12.284 -13.721 1.00 96.81 73 ALA A CA 1
ATOM 573 C C . ALA A 1 73 ? 3.860 -11.269 -13.245 1.00 96.81 73 ALA A C 1
ATOM 575 O O . ALA A 1 73 ? 3.795 -10.163 -13.779 1.00 96.81 73 ALA A O 1
ATOM 576 N N . ARG A 1 74 ? 3.122 -11.582 -12.170 1.00 96.38 74 ARG A N 1
ATOM 577 C CA . ARG A 1 74 ? 2.190 -10.641 -11.527 1.00 96.38 74 ARG A CA 1
ATOM 578 C C . ARG A 1 74 ? 2.882 -9.352 -11.071 1.00 96.38 74 ARG A C 1
ATOM 580 O O . ARG A 1 74 ? 2.327 -8.281 -11.292 1.00 96.38 74 ARG A O 1
ATOM 587 N N . CYS A 1 75 ? 4.083 -9.415 -10.490 1.00 97.50 75 CYS A N 1
ATOM 588 C CA . CYS A 1 75 ? 4.842 -8.215 -10.111 1.00 97.50 75 CYS A CA 1
ATOM 589 C C . CYS A 1 75 ? 5.123 -7.305 -11.315 1.00 97.50 75 CYS A C 1
ATOM 591 O O . CYS A 1 75 ? 4.998 -6.086 -11.205 1.00 97.50 75 CYS A O 1
ATOM 593 N N . ARG A 1 76 ? 5.455 -7.883 -12.477 1.00 97.75 76 ARG A N 1
ATOM 594 C CA . ARG A 1 76 ? 5.657 -7.115 -13.717 1.00 97.75 76 ARG A CA 1
ATOM 595 C C . ARG A 1 76 ? 4.361 -6.475 -14.205 1.00 97.75 76 ARG A C 1
ATOM 597 O O . ARG A 1 76 ? 4.386 -5.317 -14.604 1.00 97.75 76 ARG A O 1
ATOM 604 N N . GLU A 1 77 ? 3.243 -7.192 -14.143 1.00 97.75 77 GLU A N 1
ATOM 605 C CA . GLU A 1 77 ? 1.936 -6.638 -14.515 1.00 97.75 77 GLU A CA 1
ATOM 606 C C . GLU A 1 77 ? 1.503 -5.509 -13.574 1.00 97.75 77 GLU A C 1
ATOM 608 O O . GLU A 1 77 ? 1.042 -4.468 -14.036 1.00 97.75 77 GLU A O 1
ATOM 613 N N . LEU A 1 78 ? 1.739 -5.644 -12.265 1.00 97.12 78 LEU A N 1
ATOM 614 C CA . LEU A 1 78 ? 1.489 -4.568 -11.302 1.00 97.12 78 LEU A CA 1
ATOM 615 C C . LEU A 1 78 ? 2.383 -3.354 -11.561 1.00 97.12 78 LEU A C 1
ATOM 617 O O . LEU A 1 78 ? 1.889 -2.231 -11.550 1.00 97.12 78 LEU A O 1
ATOM 621 N N . ALA A 1 79 ? 3.668 -3.564 -11.858 1.00 97.69 79 ALA A N 1
ATOM 622 C CA . ALA A 1 79 ? 4.569 -2.481 -12.240 1.00 97.69 79 ALA A CA 1
ATOM 623 C C . ALA A 1 79 ? 4.083 -1.757 -13.506 1.00 97.69 79 ALA A C 1
ATOM 625 O O . ALA A 1 79 ? 4.065 -0.530 -13.538 1.00 97.69 79 ALA A O 1
ATOM 626 N N . LYS A 1 80 ? 3.636 -2.489 -14.535 1.00 96.88 80 LYS A N 1
ATOM 627 C CA . LYS A 1 80 ? 3.040 -1.893 -15.743 1.00 96.88 80 LYS A CA 1
ATOM 628 C C . LYS A 1 80 ? 1.774 -1.107 -15.418 1.00 96.88 80 LYS A C 1
ATOM 630 O O . LYS A 1 80 ? 1.644 0.024 -15.872 1.00 96.88 80 LYS A O 1
ATOM 635 N N . LYS A 1 81 ? 0.887 -1.673 -14.595 1.00 95.12 81 LYS A N 1
ATOM 636 C CA . LYS A 1 81 ? -0.373 -1.045 -14.180 1.00 95.12 81 LYS A CA 1
ATOM 637 C C . LYS A 1 81 ? -0.157 0.317 -13.525 1.00 95.12 81 LYS A C 1
ATOM 639 O O . LYS A 1 81 ? -0.904 1.246 -13.794 1.00 95.12 81 LYS A O 1
ATOM 644 N N . VAL A 1 82 ? 0.887 0.452 -12.710 1.00 95.38 82 VAL A N 1
ATOM 645 C CA . VAL A 1 82 ? 1.235 1.731 -12.071 1.00 95.38 82 VAL A CA 1
ATOM 646 C C . VAL A 1 82 ? 2.118 2.634 -12.948 1.00 95.38 82 VAL A C 1
ATOM 648 O O . VAL A 1 82 ? 2.589 3.666 -12.475 1.00 95.38 82 VAL A O 1
ATOM 651 N N . GLY A 1 83 ? 2.363 2.283 -14.215 1.00 95.62 83 GLY A N 1
ATOM 652 C CA . GLY A 1 83 ? 3.140 3.090 -15.166 1.00 95.62 83 GLY A CA 1
ATOM 653 C C . GLY A 1 83 ? 4.664 2.923 -15.082 1.00 95.62 83 GLY A C 1
ATOM 654 O O . GLY A 1 83 ? 5.404 3.794 -15.528 1.00 95.62 83 GLY A O 1
ATOM 655 N N . LEU A 1 84 ? 5.160 1.821 -14.512 1.00 96.88 84 LEU A N 1
ATOM 656 C CA . LEU A 1 84 ? 6.589 1.530 -14.313 1.00 96.88 84 LEU A CA 1
ATOM 657 C C . LEU A 1 84 ? 7.103 0.344 -15.151 1.00 96.88 84 LEU A C 1
ATOM 659 O O . LEU A 1 84 ? 8.151 -0.224 -14.839 1.00 96.88 84 LEU A O 1
ATOM 663 N N . GLY A 1 85 ? 6.398 -0.023 -16.226 1.00 94.38 85 GLY A N 1
ATOM 664 C CA . GLY A 1 85 ? 6.753 -1.156 -17.096 1.00 94.38 85 GLY A CA 1
ATOM 665 C C . GLY A 1 85 ? 8.174 -1.088 -17.673 1.00 94.38 85 GLY A C 1
ATOM 666 O O . GLY A 1 85 ? 8.884 -2.088 -17.664 1.00 94.38 85 GLY A O 1
ATOM 667 N N . GLU A 1 86 ? 8.629 0.104 -18.063 1.00 95.69 86 GLU A N 1
ATOM 668 C CA . GLU A 1 86 ? 9.980 0.329 -18.611 1.00 95.69 86 GLU A CA 1
ATOM 669 C C . GLU A 1 86 ? 11.053 0.538 -17.528 1.00 95.69 86 GLU A C 1
ATOM 671 O O . GLU A 1 86 ? 12.241 0.682 -17.814 1.00 95.69 86 GLU A O 1
ATOM 676 N N . ARG A 1 87 ? 10.656 0.575 -16.249 1.00 96.31 87 ARG A N 1
ATOM 677 C CA . ARG A 1 87 ? 11.538 0.926 -15.123 1.00 96.31 87 ARG A CA 1
ATOM 678 C C . ARG A 1 87 ? 11.837 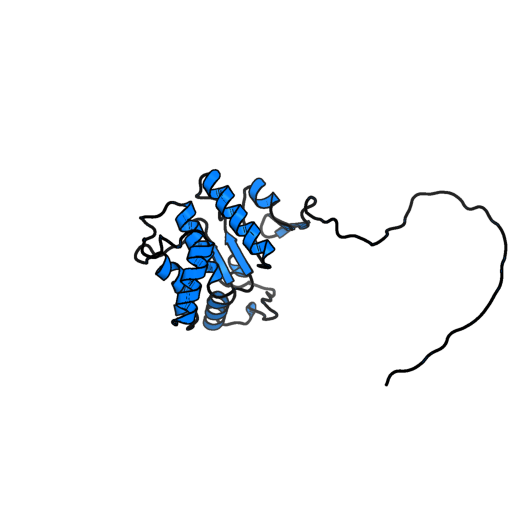-0.237 -14.184 1.00 96.31 87 ARG A C 1
ATOM 680 O O . ARG A 1 87 ? 12.436 -0.025 -13.137 1.00 96.31 87 ARG A O 1
ATOM 687 N N . LEU A 1 88 ? 11.508 -1.468 -14.572 1.00 97.25 88 LEU A N 1
ATOM 688 C CA . LEU A 1 88 ? 11.637 -2.666 -13.727 1.00 97.25 88 LEU A CA 1
ATOM 689 C C . LEU A 1 88 ? 13.023 -2.858 -13.095 1.00 97.25 88 LEU A C 1
ATOM 691 O O . LEU A 1 88 ? 13.109 -3.352 -11.974 1.00 97.25 88 LEU A O 1
ATOM 695 N N . HIS A 1 89 ? 14.086 -2.470 -13.801 1.00 97.75 89 HIS A N 1
ATOM 696 C CA . HIS A 1 89 ? 15.478 -2.640 -13.372 1.00 97.75 89 HIS A CA 1
ATOM 697 C C . HIS A 1 89 ? 16.082 -1.404 -12.692 1.00 97.75 89 HIS A C 1
ATOM 699 O O . HIS A 1 89 ? 17.234 -1.444 -12.267 1.00 97.75 89 HIS A O 1
ATOM 705 N N . HIS A 1 90 ? 15.326 -0.310 -12.582 1.00 98.31 90 HIS A N 1
ATOM 706 C CA . HIS A 1 90 ? 15.786 0.881 -11.876 1.00 98.31 90 HIS A CA 1
ATOM 707 C C . HIS A 1 90 ? 15.738 0.646 -10.367 1.00 98.31 90 HIS A C 1
ATOM 709 O O . HIS A 1 90 ? 14.877 -0.076 -9.870 1.00 98.31 90 HIS A O 1
ATOM 715 N N . ARG A 1 91 ? 16.646 1.279 -9.633 1.00 97.88 91 ARG A N 1
ATOM 716 C CA . ARG A 1 91 ? 16.646 1.346 -8.168 1.00 97.88 91 ARG A CA 1
ATOM 717 C C . ARG A 1 91 ? 15.909 2.599 -7.682 1.00 97.88 91 ARG A C 1
ATOM 719 O O . ARG A 1 91 ? 15.829 3.564 -8.442 1.00 97.88 91 ARG A O 1
ATOM 726 N N . PRO A 1 92 ? 15.424 2.640 -6.424 1.00 96.81 92 PRO A N 1
ATOM 727 C CA . PRO A 1 92 ? 14.719 3.796 -5.863 1.00 96.81 92 PRO A CA 1
ATOM 728 C C . PRO A 1 92 ? 15.433 5.137 -6.058 1.00 96.81 92 PRO A C 1
ATOM 730 O O . PRO A 1 92 ? 14.794 6.129 -6.383 1.00 96.81 92 PRO A O 1
ATOM 733 N N . THR A 1 93 ? 16.765 5.160 -5.963 1.00 95.88 93 THR A N 1
ATOM 734 C CA . THR A 1 93 ? 17.582 6.371 -6.163 1.00 95.88 93 THR A CA 1
ATOM 735 C C . THR A 1 93 ? 17.534 6.939 -7.585 1.00 95.88 93 THR A C 1
ATOM 737 O O . THR A 1 93 ? 17.962 8.066 -7.807 1.00 95.88 93 THR A O 1
ATOM 740 N N . GLN A 1 94 ? 17.017 6.178 -8.552 1.00 96.75 94 GLN A N 1
ATOM 741 C CA . GLN A 1 94 ? 16.868 6.568 -9.957 1.00 96.75 94 GLN A CA 1
ATOM 742 C C . GLN A 1 94 ? 15.419 6.964 -10.303 1.00 96.75 94 GLN A C 1
ATOM 744 O O . GLN A 1 94 ? 15.086 7.126 -11.480 1.00 96.75 94 GLN A O 1
ATOM 749 N N . LEU A 1 95 ? 14.541 7.057 -9.301 1.00 96.00 95 LEU A N 1
ATOM 750 C CA . LEU A 1 95 ? 13.111 7.312 -9.454 1.00 96.00 95 LEU A CA 1
ATOM 751 C C . LEU A 1 95 ? 12.720 8.632 -8.790 1.00 96.00 95 LEU A C 1
ATOM 753 O O . LEU A 1 95 ? 13.202 8.958 -7.703 1.00 96.00 95 LEU A O 1
ATOM 757 N N . SER A 1 96 ? 11.784 9.355 -9.407 1.00 95.19 96 SER A N 1
ATOM 758 C CA . SER A 1 96 ? 11.130 10.496 -8.754 1.00 95.19 96 SER A CA 1
ATOM 759 C C . SER A 1 96 ? 10.295 10.045 -7.547 1.00 95.19 96 SER A C 1
ATOM 761 O O . SER A 1 96 ? 9.945 8.868 -7.440 1.00 95.19 96 SER A O 1
ATOM 763 N N . GLY A 1 97 ? 9.921 10.972 -6.657 1.00 94.00 97 GLY A N 1
ATOM 764 C CA . GLY A 1 97 ? 9.071 10.662 -5.497 1.00 94.00 97 GLY A CA 1
ATOM 765 C C . GLY A 1 97 ? 7.763 9.966 -5.891 1.00 94.00 97 GLY A C 1
ATOM 766 O O . GLY A 1 97 ? 7.455 8.892 -5.381 1.00 94.00 97 GLY A O 1
ATOM 767 N N . GLY A 1 98 ? 7.054 10.492 -6.898 1.00 95.06 98 GLY A N 1
ATOM 768 C CA . GLY A 1 98 ? 5.824 9.871 -7.407 1.00 95.06 98 GLY A CA 1
ATOM 769 C C . GLY A 1 98 ? 6.050 8.477 -8.004 1.00 95.06 98 GLY A C 1
ATOM 770 O O . GLY A 1 98 ? 5.239 7.573 -7.813 1.00 95.06 98 GLY A O 1
ATOM 771 N N . GLN A 1 99 ? 7.186 8.250 -8.674 1.00 96.50 99 GLN A N 1
ATOM 772 C CA . GLN A 1 99 ? 7.555 6.918 -9.159 1.00 96.50 99 GLN A CA 1
ATOM 773 C C . GLN A 1 99 ? 7.847 5.957 -8.005 1.00 96.50 99 GLN A C 1
ATOM 775 O O . GLN A 1 99 ? 7.372 4.826 -8.039 1.00 96.50 99 GLN A O 1
ATOM 780 N N . GLN A 1 100 ? 8.567 6.390 -6.968 1.00 97.00 100 GLN A N 1
ATOM 781 C CA . GLN A 1 100 ? 8.793 5.578 -5.769 1.00 97.00 100 GLN A CA 1
ATOM 782 C C . GLN A 1 100 ? 7.469 5.230 -5.080 1.00 97.00 100 GLN A C 1
ATOM 784 O O . GLN A 1 100 ? 7.267 4.079 -4.689 1.00 97.00 100 GLN A O 1
ATOM 789 N N . GLN A 1 101 ? 6.521 6.169 -5.030 1.00 96.94 101 GLN A N 1
ATOM 790 C CA . GLN A 1 101 ? 5.209 5.896 -4.458 1.00 96.94 101 GLN A CA 1
ATOM 791 C C . GLN A 1 101 ? 4.394 4.902 -5.296 1.00 96.94 101 GLN A C 1
ATOM 793 O O . GLN A 1 101 ? 3.782 3.984 -4.751 1.00 96.94 101 GLN A O 1
ATOM 798 N N . ARG A 1 102 ? 4.465 4.983 -6.631 1.00 97.00 102 ARG A N 1
ATOM 799 C CA . ARG A 1 102 ? 3.899 3.962 -7.535 1.00 97.00 102 ARG A CA 1
ATOM 800 C C . ARG A 1 102 ? 4.495 2.573 -7.271 1.00 97.00 102 ARG A C 1
ATOM 802 O O . ARG A 1 102 ? 3.749 1.595 -7.276 1.00 97.00 102 ARG A O 1
ATOM 809 N N . VAL A 1 103 ? 5.798 2.462 -6.974 1.00 97.81 103 VAL A N 1
ATOM 810 C CA . VAL A 1 103 ? 6.414 1.183 -6.551 1.00 97.81 103 VAL A CA 1
ATOM 811 C C . VAL A 1 103 ? 5.799 0.692 -5.240 1.00 97.81 103 VAL A C 1
ATOM 813 O O . VAL A 1 103 ? 5.457 -0.485 -5.137 1.00 97.81 103 VAL A O 1
ATOM 816 N N . ALA A 1 104 ? 5.631 1.571 -4.247 1.00 96.88 104 ALA A N 1
ATOM 817 C CA . ALA A 1 104 ? 5.031 1.209 -2.964 1.00 96.88 104 ALA A CA 1
ATOM 818 C C . ALA A 1 104 ? 3.579 0.718 -3.124 1.00 96.88 104 ALA A C 1
ATOM 820 O O . ALA A 1 104 ? 3.209 -0.286 -2.514 1.00 96.88 104 ALA A O 1
ATOM 821 N N . ILE A 1 105 ? 2.794 1.352 -4.003 1.00 96.94 105 ILE A N 1
ATOM 822 C CA . ILE A 1 105 ? 1.436 0.917 -4.365 1.00 96.94 105 ILE A CA 1
ATOM 823 C C . ILE A 1 105 ? 1.462 -0.448 -5.061 1.00 96.94 105 ILE A C 1
ATOM 825 O O . ILE A 1 105 ? 0.728 -1.352 -4.676 1.00 96.94 105 ILE A O 1
ATOM 829 N N . ALA A 1 106 ? 2.331 -0.652 -6.053 1.00 97.38 106 ALA A N 1
ATOM 830 C CA . ALA A 1 106 ? 2.442 -1.952 -6.715 1.00 97.38 106 ALA A CA 1
ATOM 831 C C . ALA A 1 106 ? 2.838 -3.066 -5.729 1.00 97.38 106 ALA A C 1
ATOM 833 O O . ALA A 1 106 ? 2.280 -4.163 -5.775 1.00 97.38 106 ALA A O 1
ATOM 834 N N . ARG A 1 107 ? 3.757 -2.776 -4.800 1.00 96.94 107 ARG A N 1
ATOM 835 C CA . ARG A 1 107 ? 4.172 -3.699 -3.736 1.00 96.94 107 ARG A CA 1
ATOM 836 C C . ARG A 1 107 ? 3.021 -4.046 -2.793 1.00 96.94 107 ARG A C 1
ATOM 838 O O . ARG A 1 107 ? 2.895 -5.207 -2.417 1.00 96.94 107 ARG A O 1
ATOM 845 N N . SER A 1 108 ? 2.176 -3.082 -2.425 1.00 96.00 108 SER A N 1
ATOM 846 C CA . SER A 1 108 ? 1.045 -3.330 -1.520 1.00 96.00 108 SER A CA 1
ATOM 847 C C . SER A 1 108 ? 0.004 -4.282 -2.126 1.00 96.00 108 SER A C 1
ATOM 849 O O . SER A 1 108 ? -0.668 -5.000 -1.395 1.00 96.00 108 SER A O 1
ATOM 851 N N . LEU A 1 109 ? -0.082 -4.357 -3.458 1.00 95.88 109 LEU A N 1
ATOM 852 C CA . LEU A 1 109 ? -1.066 -5.152 -4.201 1.00 95.88 109 LEU A CA 1
ATOM 853 C C . LEU A 1 109 ? -0.627 -6.589 -4.526 1.00 95.88 109 LEU A C 1
ATOM 855 O O . LEU A 1 109 ? -1.441 -7.387 -5.008 1.00 95.88 109 LEU A O 1
ATOM 859 N N . VAL A 1 110 ? 0.651 -6.929 -4.324 1.00 95.56 110 VAL A N 1
ATOM 860 C CA . VAL A 1 110 ? 1.242 -8.169 -4.858 1.00 95.56 110 VAL A CA 1
ATOM 861 C C . VAL A 1 110 ? 0.592 -9.440 -4.303 1.00 95.56 110 VAL A C 1
ATOM 863 O O . VAL A 1 110 ? 0.354 -10.381 -5.060 1.00 95.56 110 VAL A O 1
ATOM 866 N N . ASN A 1 111 ? 0.227 -9.430 -3.020 1.00 93.38 111 ASN A N 1
ATOM 867 C CA . ASN A 1 111 ? -0.386 -10.564 -2.324 1.00 93.38 111 ASN A CA 1
ATOM 868 C C . ASN A 1 111 ? -1.915 -10.591 -2.400 1.00 93.38 111 ASN A C 1
ATOM 870 O O . ASN A 1 111 ? -2.529 -11.448 -1.784 1.00 93.38 111 ASN A O 1
ATOM 874 N N . ASP A 1 112 ? -2.528 -9.699 -3.182 1.00 91.88 112 ASP A N 1
ATOM 875 C CA . ASP A 1 112 ? -3.985 -9.539 -3.213 1.00 91.88 112 ASP A CA 1
ATOM 876 C C . ASP A 1 112 ? -4.592 -9.293 -1.820 1.00 91.88 112 ASP A C 1
ATOM 878 O O . ASP A 1 112 ? -5.412 -10.082 -1.351 1.00 91.88 112 ASP A O 1
ATOM 882 N N . PRO A 1 113 ? -4.172 -8.224 -1.120 1.00 94.00 113 PRO A N 1
ATOM 883 C CA . PRO A 1 113 ? -4.586 -8.018 0.260 1.00 94.00 113 PRO A CA 1
ATOM 884 C C . PRO A 1 113 ? -6.100 -7.789 0.364 1.00 94.00 113 PRO A C 1
ATOM 886 O O . PRO A 1 113 ? -6.725 -7.241 -0.552 1.00 94.00 113 PRO A O 1
ATOM 889 N N . SER A 1 114 ? -6.665 -8.137 1.521 1.00 92.06 114 SER A N 1
ATOM 890 C CA . SER A 1 114 ? -8.069 -7.883 1.859 1.00 92.06 114 SER A CA 1
ATOM 891 C C . SER A 1 114 ? -8.364 -6.380 1.906 1.00 92.06 114 SER A C 1
ATOM 893 O O . SER A 1 114 ? -9.438 -5.934 1.501 1.00 92.06 114 SER A O 1
ATOM 895 N N . PHE A 1 115 ? -7.393 -5.578 2.352 1.00 94.31 115 PHE A N 1
ATOM 896 C CA . PHE A 1 115 ? -7.460 -4.121 2.295 1.00 94.31 115 PHE A CA 1
ATOM 897 C C . PHE A 1 115 ? -6.073 -3.480 2.185 1.00 94.31 115 PHE A C 1
ATOM 899 O O . PHE A 1 115 ? -5.042 -4.082 2.496 1.00 94.31 115 PHE A O 1
ATOM 906 N N . ILE A 1 116 ? -6.067 -2.224 1.753 1.00 95.81 116 ILE A N 1
ATOM 907 C CA . ILE A 1 116 ? -4.883 -1.377 1.666 1.00 95.81 116 ILE A CA 1
ATOM 908 C C . ILE A 1 116 ? -4.957 -0.330 2.771 1.00 95.81 116 ILE A C 1
ATOM 910 O O . ILE A 1 116 ? -5.977 0.334 2.940 1.00 95.81 116 ILE A O 1
ATOM 914 N N . LEU A 1 117 ? -3.866 -0.174 3.505 1.00 95.38 117 LEU A N 1
ATOM 915 C CA . LEU A 1 117 ? -3.669 0.848 4.516 1.00 95.38 117 LEU A CA 1
ATOM 916 C C . LEU A 1 117 ? -2.679 1.877 3.966 1.00 95.38 117 LEU A C 1
ATOM 918 O O . LEU A 1 117 ? -1.514 1.550 3.730 1.00 95.38 117 LEU A O 1
ATOM 922 N N . ALA A 1 118 ? -3.151 3.096 3.731 1.00 95.06 118 ALA A N 1
ATOM 923 C CA . ALA A 1 118 ? -2.352 4.189 3.196 1.00 95.06 118 ALA A CA 1
ATOM 924 C C . ALA A 1 118 ? -2.152 5.267 4.263 1.00 95.06 118 ALA A C 1
ATOM 926 O O . ALA A 1 118 ? -3.113 5.909 4.681 1.00 95.06 118 ALA A O 1
ATOM 927 N N . ASP A 1 119 ? -0.910 5.443 4.702 1.00 93.00 119 ASP A N 1
ATOM 928 C CA . ASP A 1 119 ? -0.518 6.430 5.707 1.00 93.00 119 ASP A CA 1
ATOM 929 C C . ASP A 1 119 ? 0.132 7.630 5.016 1.00 93.00 119 ASP A C 1
ATOM 931 O O . ASP A 1 119 ? 1.257 7.522 4.526 1.00 93.00 119 ASP A O 1
ATOM 935 N N . GLU A 1 120 ? -0.625 8.723 4.896 1.00 92.81 120 GLU A N 1
ATOM 936 C CA . GLU A 1 120 ? -0.248 9.964 4.204 1.00 92.81 120 GLU A CA 1
ATOM 937 C C . GLU A 1 120 ? 0.411 9.731 2.830 1.00 92.81 120 GLU A C 1
ATOM 939 O O . GLU A 1 120 ? 1.551 10.141 2.591 1.00 92.81 120 GLU A O 1
ATOM 944 N N . PRO A 1 121 ? -0.280 9.068 1.880 1.00 90.62 121 PRO A N 1
ATOM 945 C CA . PRO A 1 121 ? 0.339 8.628 0.630 1.00 90.62 121 PRO A CA 1
ATOM 946 C C . PRO A 1 121 ? 0.804 9.775 -0.286 1.00 90.62 121 PRO A C 1
ATOM 948 O O . PRO A 1 121 ? 1.527 9.521 -1.249 1.00 90.62 121 PRO A O 1
ATOM 951 N N . THR A 1 122 ? 0.406 11.015 -0.010 1.00 93.00 122 THR A N 1
ATOM 952 C CA . THR A 1 122 ? 0.744 12.215 -0.787 1.00 93.00 122 THR A CA 1
ATOM 953 C C . THR A 1 122 ? 1.718 13.154 -0.084 1.00 93.00 122 THR A C 1
ATOM 955 O O . THR A 1 122 ? 2.259 14.037 -0.740 1.00 93.00 122 THR A O 1
ATOM 958 N N . GLY A 1 123 ? 2.020 12.948 1.204 1.00 88.06 123 GLY A N 1
ATOM 959 C CA . GLY A 1 123 ? 2.694 13.957 2.035 1.00 88.06 123 GLY A CA 1
ATOM 960 C C . GLY A 1 123 ? 4.127 14.323 1.619 1.00 88.06 123 GLY A C 1
ATOM 961 O O . GLY A 1 123 ? 4.643 15.344 2.055 1.00 88.06 123 GLY A O 1
ATOM 962 N N . ASN A 1 124 ? 4.774 13.511 0.775 1.00 87.19 124 ASN A N 1
ATOM 963 C CA . ASN A 1 124 ? 6.133 13.742 0.261 1.00 87.19 124 ASN A CA 1
ATOM 964 C C . ASN A 1 124 ? 6.171 14.070 -1.246 1.00 87.19 124 ASN A C 1
ATOM 966 O O . ASN A 1 124 ? 7.230 13.970 -1.874 1.00 87.19 124 ASN A O 1
ATOM 970 N N . LEU A 1 125 ? 5.025 14.397 -1.849 1.00 91.12 125 LEU A N 1
ATOM 971 C CA . LEU A 1 125 ? 4.880 14.611 -3.288 1.00 91.12 125 LEU A CA 1
ATOM 972 C C . LEU A 1 125 ? 4.540 16.066 -3.607 1.00 91.12 125 LEU A C 1
ATOM 974 O O . LEU A 1 125 ? 3.874 16.749 -2.835 1.00 91.12 125 LEU A O 1
ATOM 978 N N . ASP A 1 126 ? 4.976 16.532 -4.778 1.00 90.81 126 ASP A N 1
ATOM 979 C CA . ASP A 1 126 ? 4.421 17.751 -5.361 1.00 90.81 126 ASP A CA 1
ATOM 980 C C . ASP A 1 126 ? 2.955 17.535 -5.774 1.00 90.81 126 ASP A C 1
ATOM 982 O O . ASP A 1 126 ? 2.504 16.402 -5.948 1.00 90.81 126 ASP A O 1
ATOM 986 N N . SER A 1 127 ? 2.200 18.621 -5.944 1.00 90.19 127 SER A N 1
ATOM 987 C CA . SER A 1 127 ? 0.756 18.558 -6.196 1.00 90.19 127 SER A CA 1
ATOM 988 C C . SER A 1 127 ? 0.380 17.787 -7.466 1.00 90.19 127 SER A C 1
ATOM 990 O O . SER A 1 127 ? -0.656 17.128 -7.488 1.00 90.19 127 SER A O 1
ATOM 992 N N . ALA A 1 128 ? 1.210 17.832 -8.515 1.00 91.81 128 ALA A N 1
ATOM 993 C CA . ALA A 1 128 ? 0.935 17.107 -9.753 1.00 91.81 128 ALA A CA 1
ATOM 994 C C . ALA A 1 128 ? 1.125 15.598 -9.550 1.00 91.81 128 ALA A C 1
ATOM 996 O O . ALA A 1 128 ? 0.246 14.805 -9.889 1.00 91.81 128 ALA A O 1
ATOM 997 N N . ALA A 1 129 ? 2.235 15.198 -8.925 1.00 92.38 129 ALA A N 1
ATOM 998 C CA . ALA A 1 129 ? 2.483 13.808 -8.568 1.00 92.38 129 ALA A CA 1
ATOM 999 C C . ALA A 1 129 ? 1.455 13.281 -7.552 1.00 92.38 129 ALA A C 1
ATOM 1001 O O . ALA A 1 129 ? 1.023 12.135 -7.665 1.00 92.38 129 ALA A O 1
ATOM 1002 N N . ALA A 1 130 ? 1.042 14.099 -6.582 1.00 93.38 130 ALA A N 1
ATOM 1003 C CA . ALA A 1 130 ? 0.012 13.747 -5.611 1.00 93.38 130 ALA A CA 1
ATOM 1004 C C . ALA A 1 130 ? -1.320 13.430 -6.304 1.00 93.38 130 ALA A C 1
ATOM 1006 O O . ALA A 1 130 ? -1.898 12.377 -6.040 1.00 93.38 130 ALA A O 1
ATOM 1007 N N . GLU A 1 131 ? -1.766 14.271 -7.240 1.00 94.44 131 GLU A N 1
ATOM 1008 C CA . GLU A 1 131 ? -3.013 14.046 -7.980 1.00 94.44 131 GLU A CA 1
ATOM 1009 C C . GLU A 1 131 ? -2.979 12.741 -8.787 1.00 94.44 131 GLU A C 1
ATOM 1011 O O . GLU A 1 131 ? -3.928 11.959 -8.750 1.00 94.44 131 GLU A O 1
ATOM 1016 N N . GLU A 1 132 ? -1.858 12.438 -9.447 1.00 94.19 132 GLU A N 1
ATOM 1017 C CA . GLU A 1 132 ? -1.684 11.166 -10.157 1.00 94.19 132 GLU A CA 1
ATOM 1018 C C . GLU A 1 132 ? -1.768 9.948 -9.223 1.00 94.19 132 GLU A C 1
ATOM 1020 O O . GLU A 1 132 ? -2.348 8.918 -9.582 1.00 94.19 132 GLU A O 1
ATOM 1025 N N . ILE A 1 133 ? -1.185 10.043 -8.024 1.00 95.31 133 ILE A N 1
ATOM 1026 C CA . ILE A 1 133 ? -1.236 8.977 -7.017 1.00 95.31 133 ILE A CA 1
ATOM 1027 C C . ILE A 1 133 ? -2.655 8.791 -6.486 1.00 95.31 133 ILE A C 1
ATOM 1029 O O . ILE A 1 133 ? -3.111 7.654 -6.347 1.00 95.31 133 ILE A O 1
ATOM 1033 N N . LEU A 1 134 ? -3.366 9.879 -6.211 1.00 94.75 134 LEU A N 1
ATOM 1034 C CA . LEU A 1 134 ? -4.742 9.812 -5.737 1.00 94.75 134 LEU A CA 1
ATOM 1035 C C . LEU A 1 134 ? -5.680 9.257 -6.814 1.00 94.75 134 LEU A C 1
ATOM 1037 O O . LEU A 1 134 ? -6.513 8.411 -6.501 1.00 94.75 134 LEU A O 1
ATOM 1041 N N . ALA A 1 135 ? -5.490 9.624 -8.083 1.00 95.12 135 ALA A N 1
ATOM 1042 C CA . ALA A 1 135 ? -6.239 9.043 -9.198 1.00 95.12 135 ALA A CA 1
ATOM 1043 C C . ALA A 1 135 ? -6.015 7.524 -9.314 1.00 95.12 135 ALA A C 1
ATOM 1045 O O . ALA A 1 135 ? -6.954 6.764 -9.557 1.00 95.12 135 ALA A O 1
ATOM 1046 N N . LEU A 1 136 ? -4.783 7.056 -9.082 1.00 95.06 136 LE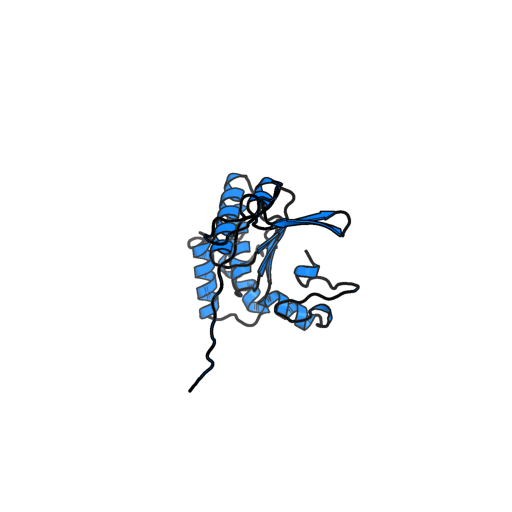U A N 1
ATOM 1047 C CA . LEU A 1 136 ? -4.476 5.627 -9.029 1.00 95.06 136 LEU A CA 1
ATOM 1048 C C . LEU A 1 136 ? -5.174 4.933 -7.846 1.00 95.06 136 LEU A C 1
ATOM 1050 O O . LEU A 1 136 ? -5.697 3.830 -8.003 1.00 95.06 136 LEU A O 1
ATOM 1054 N N . ILE A 1 137 ? -5.208 5.563 -6.670 1.00 95.06 137 ILE A N 1
ATOM 1055 C CA . ILE A 1 137 ? -5.933 5.053 -5.494 1.00 95.06 137 ILE A CA 1
ATOM 1056 C C . ILE A 1 137 ? -7.440 4.964 -5.782 1.00 95.06 137 ILE A C 1
ATOM 1058 O O . ILE A 1 137 ? -8.053 3.935 -5.488 1.00 95.06 137 ILE A O 1
ATOM 1062 N N . ASP A 1 138 ? -8.021 5.983 -6.417 1.00 94.62 138 ASP A N 1
ATOM 1063 C CA . ASP A 1 138 ? -9.431 5.995 -6.818 1.00 94.62 138 ASP A CA 1
ATOM 1064 C C . ASP A 1 138 ? -9.744 4.854 -7.792 1.00 94.62 138 ASP A C 1
ATOM 1066 O O . ASP A 1 138 ? -10.744 4.152 -7.624 1.00 94.62 138 ASP A O 1
ATOM 1070 N N . GLN A 1 139 ? -8.869 4.612 -8.773 1.00 94.88 139 GLN A N 1
ATOM 1071 C CA . GLN A 1 139 ? -9.009 3.492 -9.702 1.00 94.88 139 GLN A CA 1
ATOM 1072 C C . GLN A 1 139 ? -8.992 2.145 -8.965 1.00 94.88 139 GLN A C 1
ATOM 1074 O O . GLN A 1 139 ? -9.856 1.301 -9.200 1.00 94.88 139 GLN A O 1
ATOM 1079 N N . LEU A 1 140 ? -8.046 1.933 -8.046 1.00 94.31 140 LEU A N 1
ATOM 1080 C CA . LEU A 1 140 ? -7.978 0.694 -7.264 1.00 94.31 140 LEU A CA 1
ATOM 1081 C C . LEU A 1 140 ? -9.249 0.480 -6.436 1.00 94.31 140 LEU A C 1
ATOM 1083 O O . LEU A 1 140 ? -9.741 -0.645 -6.336 1.00 94.31 140 LEU A O 1
ATOM 1087 N N . HIS A 1 141 ? -9.806 1.551 -5.870 1.00 94.62 141 HIS A N 1
ATOM 1088 C CA . HIS A 1 141 ? -11.075 1.477 -5.158 1.00 94.62 141 HIS A CA 1
ATOM 1089 C C . HIS A 1 141 ? -12.241 1.100 -6.086 1.00 94.62 141 HIS A C 1
ATOM 1091 O O . HIS A 1 141 ? -13.048 0.238 -5.734 1.00 94.62 141 HIS A O 1
ATOM 1097 N N . GLN A 1 142 ? -12.315 1.689 -7.285 1.00 93.38 142 GLN A N 1
ATOM 1098 C CA . GLN A 1 142 ? -13.338 1.365 -8.291 1.00 93.38 142 GLN A CA 1
ATOM 1099 C C . GLN A 1 142 ? -13.273 -0.098 -8.749 1.00 93.38 142 GLN A C 1
ATOM 1101 O O . GLN A 1 142 ? -14.304 -0.706 -9.021 1.00 93.38 142 GLN A O 1
ATOM 1106 N N . GLU A 1 143 ? -12.081 -0.689 -8.767 1.00 93.44 143 GLU A N 1
ATOM 1107 C CA . GLU A 1 143 ? -11.863 -2.113 -9.048 1.00 93.44 143 GLU A CA 1
ATOM 1108 C C . GLU A 1 143 ? -12.209 -3.040 -7.864 1.00 93.44 143 GLU A C 1
ATOM 1110 O O . GLU A 1 143 ? -11.989 -4.250 -7.930 1.00 93.44 143 GLU A O 1
ATOM 1115 N N . GLY A 1 144 ? -12.748 -2.494 -6.770 1.00 93.00 144 GLY A N 1
ATOM 1116 C CA . GLY A 1 144 ? -13.233 -3.256 -5.621 1.00 93.00 144 GLY A CA 1
ATOM 1117 C C . GLY A 1 144 ? -12.224 -3.418 -4.486 1.00 93.00 144 GLY A C 1
ATOM 1118 O O . GLY A 1 144 ? -12.471 -4.204 -3.571 1.00 93.00 144 GLY A O 1
ATOM 1119 N N . LYS A 1 145 ? -11.093 -2.697 -4.497 1.00 94.50 145 LYS A N 1
ATOM 1120 C CA . LYS A 1 145 ? -10.180 -2.696 -3.347 1.00 94.50 145 LYS A CA 1
ATOM 1121 C C . LYS A 1 145 ? -10.738 -1.854 -2.201 1.00 94.50 145 LYS A C 1
ATOM 1123 O O . LYS A 1 145 ? -11.179 -0.716 -2.379 1.00 94.50 145 LYS A O 1
ATOM 1128 N N . THR A 1 146 ? -10.663 -2.412 -0.997 1.00 95.12 146 THR A N 1
ATOM 1129 C CA . THR A 1 146 ? -10.918 -1.678 0.243 1.00 95.12 146 THR A CA 1
ATOM 1130 C C . THR A 1 146 ? -9.674 -0.882 0.603 1.00 95.12 146 THR A C 1
ATOM 1132 O O . THR A 1 146 ? -8.591 -1.454 0.720 1.00 95.12 146 THR A O 1
ATOM 1135 N N . ILE A 1 147 ? -9.820 0.429 0.782 1.00 95.88 147 ILE A N 1
ATOM 1136 C CA . ILE A 1 147 ? -8.706 1.328 1.089 1.00 95.88 147 ILE A CA 1
ATOM 1137 C C . ILE A 1 147 ? -9.051 2.122 2.345 1.00 95.88 147 ILE A C 1
ATOM 1139 O O . ILE A 1 147 ? -10.089 2.778 2.414 1.00 95.88 147 ILE A O 1
ATOM 1143 N N . VAL A 1 148 ? -8.171 2.050 3.337 1.00 95.62 148 VAL A N 1
ATOM 1144 C CA . VAL A 1 148 ? -8.197 2.869 4.546 1.00 95.62 148 VAL A CA 1
ATOM 1145 C C . VAL A 1 148 ? -7.047 3.857 4.431 1.00 95.62 148 VAL A C 1
ATOM 1147 O O . VAL A 1 148 ? -5.882 3.470 4.513 1.00 95.62 148 VAL A O 1
ATOM 1150 N N . LEU A 1 149 ? -7.382 5.124 4.212 1.00 95.00 149 LEU A N 1
ATOM 1151 C CA . LEU A 1 149 ? -6.419 6.199 4.015 1.00 95.00 149 LEU A CA 1
ATOM 1152 C C . LEU A 1 149 ? -6.431 7.135 5.225 1.00 95.00 149 LEU A C 1
ATOM 1154 O O . LEU A 1 149 ? -7.493 7.563 5.675 1.00 95.00 149 LEU A O 1
ATOM 1158 N N . VAL A 1 150 ? -5.246 7.446 5.742 1.00 94.38 150 VAL A N 1
ATOM 1159 C CA . VAL A 1 150 ? -5.024 8.454 6.779 1.00 94.38 150 VAL A CA 1
ATOM 1160 C C . VAL A 1 150 ? -4.367 9.664 6.134 1.00 94.38 150 VAL A C 1
ATOM 1162 O O . VAL A 1 150 ? -3.414 9.531 5.370 1.00 94.38 150 VAL A O 1
ATOM 1165 N N . THR A 1 151 ? -4.916 10.841 6.410 1.00 93.44 151 THR A N 1
ATOM 1166 C CA . THR A 1 151 ? -4.409 12.115 5.906 1.00 93.44 151 THR A CA 1
ATOM 1167 C C . THR A 1 151 ? -4.837 13.252 6.824 1.00 93.44 151 THR A C 1
ATOM 1169 O O . THR A 1 151 ? -5.889 13.177 7.469 1.00 93.44 151 THR A O 1
ATOM 1172 N N . HIS A 1 152 ? -4.031 14.308 6.863 1.00 90.81 152 HIS A N 1
ATOM 1173 C CA . HIS A 1 152 ? -4.389 15.598 7.445 1.00 90.81 152 HIS A CA 1
ATOM 1174 C C . HIS A 1 152 ? -4.861 16.610 6.383 1.00 90.81 152 HIS A C 1
ATOM 1176 O O . HIS A 1 152 ? -5.312 17.698 6.738 1.00 90.81 152 HIS A O 1
ATOM 1182 N N . GLU A 1 153 ? -4.792 16.262 5.095 1.00 88.88 153 GLU A N 1
ATOM 1183 C CA . GLU A 1 153 ? -5.171 17.119 3.972 1.00 88.88 153 GLU A CA 1
ATOM 1184 C C . GLU A 1 153 ? -6.683 17.008 3.680 1.00 88.88 153 GLU A C 1
ATOM 1186 O O . GLU A 1 153 ? -7.167 15.928 3.312 1.00 88.88 153 GLU A O 1
ATOM 1191 N N . PRO A 1 154 ? -7.465 18.100 3.803 1.00 87.94 154 PRO A N 1
ATOM 1192 C CA . PRO A 1 154 ? -8.907 18.063 3.557 1.00 87.94 154 PRO A CA 1
ATOM 1193 C C . PRO A 1 154 ? -9.281 17.655 2.130 1.00 87.94 154 PRO A C 1
ATOM 1195 O O . PRO A 1 154 ? -10.302 16.997 1.938 1.00 87.94 154 PRO A O 1
ATOM 1198 N N . ASP A 1 155 ? -8.477 18.030 1.137 1.00 87.31 155 ASP A N 1
ATOM 1199 C CA . ASP A 1 155 ? -8.755 17.752 -0.278 1.00 87.31 155 ASP A CA 1
ATOM 1200 C C . ASP A 1 155 ? -8.577 16.265 -0.606 1.00 87.31 155 ASP A C 1
ATOM 1202 O O . ASP A 1 155 ? -9.384 15.677 -1.324 1.00 87.31 155 ASP A O 1
ATOM 1206 N N . VAL A 1 156 ? -7.591 15.613 0.017 1.00 91.00 156 VAL A N 1
ATOM 1207 C CA . VAL A 1 156 ? -7.409 14.158 -0.068 1.00 91.00 156 VAL A CA 1
ATOM 1208 C C . VAL A 1 156 ? -8.576 13.433 0.601 1.00 91.00 156 VAL A C 1
ATOM 1210 O O . VAL A 1 156 ? -9.131 12.487 0.041 1.00 91.00 156 VAL A O 1
ATOM 1213 N N . ALA A 1 157 ? -8.988 13.892 1.787 1.00 90.62 157 ALA A N 1
ATOM 1214 C CA . ALA A 1 157 ? -10.096 13.294 2.525 1.00 90.62 157 ALA A CA 1
ATOM 1215 C C . ALA A 1 157 ? -11.418 13.348 1.736 1.00 90.62 157 ALA A C 1
ATOM 1217 O O . ALA A 1 157 ? -12.183 12.384 1.761 1.00 90.62 157 ALA A O 1
ATOM 1218 N N . GLN A 1 158 ? -11.670 14.429 0.991 1.00 88.44 158 GLN A N 1
ATOM 1219 C CA . GLN A 1 158 ? -12.899 14.621 0.207 1.00 88.44 158 GLN A CA 1
ATOM 1220 C C . GLN A 1 158 ? -13.121 13.575 -0.899 1.00 88.44 158 GLN A C 1
ATOM 1222 O O . GLN A 1 158 ? -14.247 13.391 -1.361 1.00 88.44 158 GLN A O 1
ATOM 1227 N N . ARG A 1 159 ? -12.075 12.850 -1.308 1.00 89.88 159 ARG A N 1
ATOM 1228 C CA . ARG A 1 159 ? -12.178 11.763 -2.297 1.00 89.88 159 ARG A CA 1
ATOM 1229 C C . ARG A 1 159 ? -12.759 10.479 -1.701 1.00 89.88 159 ARG A C 1
ATOM 1231 O O . ARG A 1 159 ? -13.286 9.633 -2.421 1.00 89.88 159 ARG A O 1
ATOM 1238 N N . ALA A 1 160 ? -12.671 10.308 -0.381 1.00 92.12 160 ALA A N 1
ATOM 1239 C CA . ALA A 1 160 ? -13.109 9.095 0.294 1.00 92.12 160 ALA A CA 1
ATOM 1240 C C . ALA A 1 160 ? -14.635 9.052 0.457 1.00 92.12 160 ALA A C 1
ATOM 1242 O O . ALA A 1 160 ? -15.275 10.042 0.795 1.00 92.12 160 ALA A O 1
ATOM 1243 N N . ARG A 1 161 ? -15.232 7.860 0.319 1.00 92.69 161 ARG A N 1
ATOM 1244 C CA . ARG A 1 161 ? -16.683 7.653 0.512 1.00 92.69 161 ARG A CA 1
ATOM 1245 C C . ARG A 1 161 ? -17.148 7.720 1.969 1.00 92.69 161 ARG A C 1
ATOM 1247 O O . ARG A 1 161 ? -18.347 7.821 2.215 1.00 92.69 161 ARG A O 1
ATOM 1254 N N . ARG A 1 162 ? -16.237 7.623 2.936 1.00 94.69 162 ARG A N 1
ATOM 1255 C CA . ARG A 1 162 ? -16.521 7.660 4.377 1.00 94.69 162 ARG A CA 1
ATOM 1256 C C . ARG A 1 162 ? -15.404 8.414 5.078 1.00 94.69 162 ARG A C 1
ATOM 1258 O O . ARG A 1 162 ? -14.233 8.164 4.810 1.00 94.69 162 ARG A O 1
ATOM 1265 N N . LEU A 1 163 ? -15.784 9.298 5.990 1.00 94.38 163 LEU A N 1
ATOM 1266 C CA . LEU A 1 163 ? -14.880 10.120 6.777 1.00 94.38 163 LEU A CA 1
ATOM 1267 C C . LEU A 1 163 ? -15.002 9.752 8.251 1.00 94.38 163 LEU A C 1
ATOM 1269 O O . LEU A 1 163 ? -16.065 9.911 8.853 1.00 94.38 163 LEU A O 1
ATOM 1273 N N . VAL A 1 164 ? -13.891 9.311 8.836 1.00 94.38 164 VAL A N 1
ATOM 1274 C CA . VAL A 1 164 ? -13.777 9.050 10.272 1.00 94.38 164 VAL A CA 1
ATOM 1275 C C . VAL A 1 164 ? -12.784 10.044 10.858 1.00 94.38 164 VAL A C 1
ATOM 1277 O O . VAL A 1 164 ? -11.625 10.077 10.452 1.00 94.38 164 VAL A O 1
ATOM 1280 N N . ARG A 1 165 ? -13.231 10.865 11.810 1.00 93.31 165 ARG A N 1
ATOM 1281 C CA . ARG A 1 165 ? -12.373 11.808 12.535 1.00 93.31 165 ARG A CA 1
ATOM 1282 C C . ARG A 1 165 ? -12.053 11.255 13.908 1.00 93.31 165 ARG A C 1
ATOM 1284 O O . ARG A 1 165 ? -12.956 10.909 14.670 1.00 93.31 165 ARG A O 1
ATOM 1291 N N . LEU A 1 166 ? -10.767 11.217 14.224 1.00 92.88 166 LEU A N 1
ATOM 1292 C CA . LEU A 1 166 ? -10.257 10.840 15.533 1.00 92.88 166 LEU A CA 1
ATOM 1293 C C . LE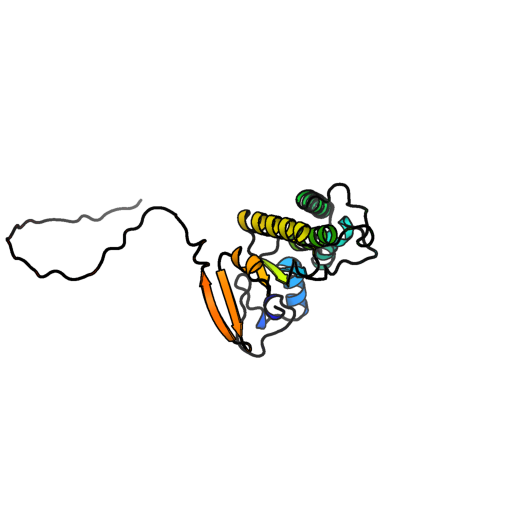U A 1 166 ? -9.767 12.088 16.267 1.00 92.88 166 LEU A C 1
ATOM 1295 O O . LEU A 1 166 ? -9.105 12.938 15.677 1.00 92.88 166 LEU A O 1
ATOM 1299 N N . ARG A 1 167 ? -10.068 12.178 17.562 1.00 92.88 167 ARG A N 1
ATOM 1300 C CA . ARG A 1 167 ? -9.551 13.205 18.466 1.00 92.88 167 ARG A CA 1
ATOM 1301 C C . ARG A 1 167 ? -9.261 12.572 19.820 1.00 92.88 167 ARG A C 1
ATOM 1303 O O . ARG A 1 167 ? -10.121 11.888 20.367 1.00 92.88 167 ARG A O 1
ATOM 1310 N N . ASP A 1 168 ? -8.047 12.769 20.329 1.00 92.94 168 ASP A N 1
ATOM 1311 C CA . ASP A 1 168 ? -7.610 12.268 21.642 1.00 92.94 168 ASP A CA 1
ATOM 1312 C C . ASP A 1 168 ? -7.886 10.760 21.839 1.00 92.94 168 ASP A C 1
ATOM 1314 O O . ASP A 1 168 ? -8.387 10.314 22.870 1.00 92.94 168 ASP A O 1
ATOM 1318 N N . GLY A 1 169 ? -7.620 9.961 20.796 1.00 89.06 169 GLY A N 1
ATOM 1319 C CA . GLY A 1 169 ? -7.828 8.507 20.802 1.00 89.06 169 GLY A CA 1
ATOM 1320 C C . GLY A 1 169 ? -9.290 8.051 20.696 1.00 89.06 169 GLY A C 1
ATOM 1321 O O . GLY A 1 169 ? -9.560 6.856 20.799 1.00 89.06 169 GLY A O 1
ATOM 1322 N N . ARG A 1 170 ? -10.241 8.968 20.478 1.00 91.81 170 ARG A N 1
ATOM 1323 C CA . ARG A 1 170 ? -11.675 8.670 20.350 1.00 91.81 170 ARG A CA 1
ATOM 1324 C C . ARG A 1 170 ? -12.205 9.049 18.975 1.00 91.81 170 ARG A C 1
ATOM 1326 O O . ARG A 1 170 ? -11.754 10.021 18.372 1.00 91.81 170 ARG A O 1
ATOM 1333 N N . ILE A 1 171 ? -13.197 8.302 18.495 1.00 94.88 171 ILE A N 1
ATOM 1334 C CA . ILE A 1 171 ? -13.948 8.667 17.289 1.00 94.88 171 ILE A CA 1
ATOM 1335 C C . ILE A 1 171 ? -14.820 9.874 17.627 1.00 94.88 171 ILE A C 1
ATOM 1337 O O . ILE A 1 171 ? -15.717 9.789 18.462 1.00 94.88 171 ILE A O 1
ATOM 1341 N N . GLN A 1 172 ? -14.524 11.003 16.991 1.00 95.38 172 GLN A N 1
ATOM 1342 C CA . GLN A 1 172 ? -15.283 12.240 17.126 1.00 95.38 172 GLN A CA 1
ATOM 1343 C C . GLN A 1 172 ? -16.448 12.283 16.133 1.00 95.38 172 GLN A C 1
ATOM 1345 O O . GLN A 1 172 ? -17.533 12.745 16.474 1.00 95.38 172 GLN A O 1
ATOM 1350 N N . SER A 1 173 ? -16.229 11.812 14.905 1.00 94.00 173 SER A N 1
ATOM 1351 C CA . SER A 1 173 ? -17.280 11.692 13.899 1.00 94.00 173 SER A CA 1
ATOM 1352 C C . SER A 1 173 ? -17.001 10.535 12.953 1.00 94.00 173 SER A C 1
ATOM 1354 O O . SER A 1 173 ? -15.848 10.218 12.669 1.00 94.00 173 SER A O 1
ATOM 1356 N N . ASP A 1 174 ? -18.070 9.947 12.436 1.00 94.12 174 ASP A N 1
ATOM 1357 C CA . ASP A 1 174 ? -18.039 8.850 11.480 1.00 94.12 174 ASP A CA 1
ATOM 1358 C C . ASP A 1 174 ? -19.235 9.015 10.548 1.00 94.12 174 ASP A C 1
ATOM 1360 O O . ASP A 1 174 ? -20.383 8.860 10.968 1.00 94.12 174 ASP A O 1
ATOM 1364 N N . GLN A 1 175 ? -18.976 9.468 9.326 1.00 90.50 175 GLN A N 1
ATOM 1365 C CA . GLN A 1 175 ? -20.030 9.863 8.400 1.00 90.50 175 GLN A CA 1
ATOM 1366 C C . GLN A 1 175 ? -19.720 9.363 6.988 1.00 90.50 175 GLN A C 1
ATOM 1368 O O . GLN A 1 175 ? -18.565 9.436 6.551 1.00 90.50 175 GLN A O 1
ATOM 1373 N N . PRO A 1 176 ? -20.727 8.880 6.237 1.00 88.12 176 PRO A N 1
ATOM 1374 C CA . PRO A 1 176 ? -20.585 8.751 4.796 1.00 88.12 176 PRO A CA 1
ATOM 1375 C C . PRO A 1 176 ? -20.317 10.135 4.199 1.00 88.12 176 PRO A C 1
ATOM 1377 O O . PRO A 1 176 ? -20.814 11.147 4.697 1.00 88.12 176 PRO A O 1
ATOM 1380 N N . HIS A 1 177 ? -19.518 10.191 3.139 1.00 77.81 177 HIS A N 1
ATOM 1381 C CA . HIS A 1 177 ? -19.187 11.453 2.502 1.00 77.81 177 HIS A CA 1
ATOM 1382 C C . HIS A 1 177 ? -20.440 12.023 1.817 1.00 77.81 177 HIS A C 1
ATOM 1384 O O . HIS A 1 177 ? -20.972 11.382 0.904 1.00 77.81 177 HIS A O 1
ATOM 1390 N N . PRO A 1 178 ? -20.916 13.217 2.212 1.00 62.12 178 PRO A N 1
ATOM 1391 C CA . PRO A 1 178 ? -22.227 13.722 1.802 1.00 62.12 178 PRO A CA 1
ATOM 1392 C C . PRO A 1 178 ? -22.363 13.916 0.284 1.00 62.12 178 PRO A C 1
ATOM 1394 O O . PRO A 1 178 ? -23.451 13.744 -0.250 1.00 62.12 178 PRO A O 1
ATOM 1397 N N . ALA A 1 179 ? -21.264 14.200 -0.426 1.00 59.81 179 ALA A N 1
ATOM 1398 C CA . ALA A 1 179 ? -21.263 14.373 -1.885 1.00 59.81 179 ALA A CA 1
ATOM 1399 C C . ALA A 1 179 ? -21.205 13.061 -2.701 1.00 59.81 179 ALA A C 1
ATOM 1401 O O . ALA A 1 179 ? -21.416 13.087 -3.909 1.00 59.81 179 ALA A O 1
ATOM 1402 N N . LEU A 1 180 ? -20.913 11.916 -2.069 1.00 61.75 180 LEU A N 1
ATOM 1403 C CA . LEU A 1 180 ? -20.777 10.609 -2.739 1.00 61.75 180 LEU A CA 1
ATOM 1404 C C . LEU A 1 180 ? -21.899 9.629 -2.347 1.00 61.75 180 LEU A C 1
ATOM 1406 O O . LEU A 1 180 ? -21.884 8.462 -2.744 1.00 61.75 180 LEU A O 1
ATOM 1410 N N . ALA A 1 181 ? -22.896 10.105 -1.596 1.00 51.03 181 ALA A N 1
ATOM 1411 C CA . ALA A 1 181 ? -24.080 9.360 -1.185 1.00 51.03 181 ALA A CA 1
ATOM 1412 C C . ALA A 1 181 ? -25.162 9.327 -2.298 1.00 51.03 181 ALA A C 1
ATOM 1414 O O . ALA A 1 181 ? -26.265 9.822 -2.116 1.00 51.03 181 ALA A O 1
ATOM 1415 N N . ALA A 1 182 ? -24.818 8.690 -3.427 1.00 43.25 182 ALA A N 1
ATOM 1416 C CA . ALA A 1 182 ? -25.676 8.161 -4.508 1.00 43.25 182 ALA A CA 1
ATOM 1417 C C . ALA A 1 182 ? -26.454 9.127 -5.446 1.00 43.25 182 ALA A C 1
ATOM 1419 O O . ALA A 1 182 ? -26.899 10.205 -5.062 1.00 43.25 182 ALA A O 1
ATOM 1420 N N . PRO A 1 183 ? -26.711 8.659 -6.688 1.00 44.59 183 PRO A N 1
ATOM 1421 C CA . PRO A 1 183 ? -28.092 8.335 -7.035 1.00 44.59 183 PRO A CA 1
ATOM 1422 C C . PRO A 1 183 ? -28.183 6.910 -7.599 1.00 44.59 183 PRO A C 1
ATOM 1424 O O . PRO A 1 183 ? -27.868 6.659 -8.759 1.00 44.59 183 PRO A O 1
ATOM 1427 N N . SER A 1 184 ? -28.652 5.968 -6.784 1.00 41.19 184 SER A N 1
ATOM 1428 C CA . SER A 1 184 ? -29.131 4.668 -7.261 1.00 41.19 184 SER A CA 1
ATOM 1429 C C . SER A 1 184 ? -30.642 4.671 -7.095 1.00 41.19 184 SER A C 1
ATOM 1431 O O . SER A 1 184 ? -31.149 4.903 -6.000 1.00 41.19 184 SER A O 1
ATOM 1433 N N . GLY A 1 185 ? -31.346 4.508 -8.213 1.00 35.84 185 GLY A N 1
ATOM 1434 C CA . GLY A 1 185 ? -32.788 4.667 -8.315 1.00 35.84 185 GLY A CA 1
ATOM 1435 C C . GLY A 1 185 ? -33.614 3.766 -7.395 1.00 35.84 185 GLY A C 1
ATOM 1436 O O . GLY A 1 185 ? -33.226 2.654 -7.041 1.00 35.84 185 GLY A O 1
ATOM 1437 N N . SER A 1 186 ? -34.824 4.273 -7.136 1.00 37.41 186 SER A N 1
ATOM 1438 C CA . SER A 1 186 ? -36.009 3.616 -6.566 1.00 37.41 186 SER A CA 1
ATOM 1439 C C . SER A 1 186 ? -35.918 3.120 -5.117 1.00 37.41 186 SER A C 1
ATOM 1441 O O . SER A 1 186 ? -35.695 1.943 -4.867 1.00 37.41 186 SER A O 1
ATOM 1443 N N . ALA A 1 187 ? -36.267 4.001 -4.172 1.00 28.17 187 ALA A N 1
ATOM 1444 C CA . ALA A 1 187 ? -37.222 3.686 -3.104 1.00 28.17 187 ALA A CA 1
ATOM 1445 C C . ALA A 1 187 ? -37.776 4.976 -2.471 1.00 28.17 187 ALA A C 1
ATOM 1447 O O . ALA A 1 187 ? -37.048 5.915 -2.165 1.00 28.17 187 ALA A O 1
ATOM 1448 N N . VAL A 1 188 ? -39.098 4.997 -2.330 1.00 33.81 188 VAL A N 1
ATOM 1449 C CA . VAL A 1 188 ? -39.958 6.059 -1.795 1.00 33.81 188 VAL A CA 1
ATOM 1450 C C . VAL A 1 188 ? -39.695 6.317 -0.307 1.00 33.81 188 VAL A C 1
ATOM 1452 O O . VAL A 1 188 ? -39.569 5.365 0.458 1.00 33.81 188 VAL A O 1
ATOM 1455 N N . VAL A 1 189 ? -39.756 7.586 0.120 1.00 25.64 189 VAL A N 1
ATOM 1456 C CA . VAL A 1 189 ? -40.076 7.957 1.512 1.00 25.64 189 VAL A CA 1
ATOM 1457 C C . VAL A 1 189 ? -41.165 9.044 1.526 1.00 25.64 189 VAL A C 1
ATOM 1459 O O . VAL A 1 189 ? -40.906 10.219 1.284 1.00 25.64 189 VAL A O 1
ATOM 1462 N N . LEU A 1 190 ? -42.401 8.614 1.803 1.00 24.52 190 LEU A N 1
ATOM 1463 C CA . LEU A 1 190 ? -43.450 9.371 2.514 1.00 24.52 190 LEU A CA 1
ATOM 1464 C C . LEU A 1 190 ? -43.027 9.460 3.996 1.00 24.52 190 LEU A C 1
ATOM 1466 O O . LEU A 1 190 ? -42.416 8.514 4.478 1.00 24.52 190 LEU A O 1
ATOM 1470 N N . SER A 1 191 ? -43.332 10.429 4.861 1.00 26.58 191 SER A N 1
ATOM 1471 C CA . SER A 1 191 ? -43.985 11.753 4.906 1.00 26.58 191 SER A CA 1
ATOM 1472 C C . SER A 1 191 ? -43.424 12.421 6.205 1.00 26.58 191 SER A C 1
ATOM 1474 O O . SER A 1 191 ? -42.728 11.749 6.963 1.00 26.58 191 SER A O 1
ATOM 1476 N N . ALA A 1 192 ? -43.603 13.698 6.558 1.00 25.47 192 ALA A N 1
ATOM 1477 C CA . ALA A 1 192 ? -44.868 14.266 7.022 1.00 25.47 192 ALA A CA 1
ATOM 1478 C C . ALA A 1 192 ? -44.735 15.769 7.334 1.00 25.47 192 ALA A C 1
ATOM 1480 O O . ALA A 1 192 ? -43.801 16.188 8.015 1.00 25.47 192 ALA A O 1
ATOM 1481 N N . SER A 1 193 ? -45.755 16.547 6.970 1.00 29.30 193 SER A N 1
ATOM 1482 C CA . SER A 1 193 ? -46.152 17.735 7.731 1.00 29.30 193 SER A CA 1
ATOM 1483 C C . SER A 1 193 ? -47.631 18.058 7.487 1.00 29.30 193 SER A C 1
ATOM 1485 O O . SER A 1 193 ? -48.001 18.527 6.418 1.00 29.30 193 SER A O 1
ATOM 1487 N N . GLY A 1 194 ? -48.446 17.760 8.504 1.00 30.12 194 GLY A N 1
ATOM 1488 C CA . GLY A 1 194 ? -49.642 18.486 8.953 1.00 30.12 194 GLY A CA 1
ATOM 1489 C C . GLY A 1 194 ? -50.704 18.950 7.948 1.00 30.12 194 GLY A C 1
ATOM 1490 O O . GLY A 1 194 ? -50.572 20.007 7.344 1.00 30.12 194 GLY A O 1
ATOM 1491 N N . GLY A 1 195 ? -51.854 18.269 7.951 1.00 29.45 195 GLY A N 1
ATOM 1492 C CA . GLY A 1 195 ? -53.133 18.786 7.451 1.00 29.45 195 GLY A CA 1
ATOM 1493 C C . GLY A 1 195 ? -54.296 17.927 7.956 1.00 29.45 195 GLY A C 1
ATOM 1494 O O . GLY A 1 195 ? -54.253 16.712 7.827 1.00 29.45 195 GLY A O 1
ATOM 1495 N N . ARG A 1 196 ? -55.281 18.555 8.610 1.00 31.28 196 ARG A N 1
ATOM 1496 C CA . ARG A 1 196 ? -56.425 17.961 9.339 1.00 31.28 196 ARG A CA 1
ATOM 1497 C C . ARG A 1 196 ? -57.327 17.026 8.502 1.00 31.28 196 ARG A C 1
ATOM 1499 O O . ARG A 1 196 ? -57.338 17.142 7.281 1.00 31.28 196 ARG A O 1
ATOM 1506 N N . PRO A 1 197 ? -58.131 16.158 9.156 1.00 33.81 197 PRO A N 1
ATOM 1507 C CA . PRO A 1 197 ? -58.955 15.157 8.484 1.00 33.81 197 PRO A CA 1
ATOM 1508 C C . PRO A 1 197 ? -60.279 15.741 7.962 1.00 33.81 197 PRO A C 1
ATOM 1510 O O . PRO A 1 197 ? -60.897 16.577 8.621 1.00 33.81 197 PRO A O 1
ATOM 1513 N N . GLN A 1 198 ? -60.734 15.239 6.813 1.00 32.41 198 GLN A N 1
ATOM 1514 C CA . GLN A 1 198 ? -62.135 15.275 6.388 1.00 32.41 198 GLN A CA 1
ATOM 1515 C C . GLN A 1 198 ? -62.614 13.844 6.126 1.00 32.41 198 GLN A C 1
ATOM 1517 O O . GLN A 1 198 ? -61.922 13.046 5.497 1.00 32.41 198 GLN A O 1
ATOM 1522 N N . GLU A 1 199 ? -63.784 13.538 6.678 1.00 30.86 199 GLU A N 1
ATOM 1523 C CA . GLU A 1 199 ? -64.538 12.297 6.517 1.00 30.86 199 GLU A CA 1
ATOM 1524 C C . GLU A 1 199 ? -65.041 12.119 5.075 1.00 30.86 199 GLU A C 1
ATOM 1526 O O . GLU A 1 199 ? -65.444 13.099 4.455 1.00 30.86 199 GLU A O 1
ATOM 1531 N N . ALA A 1 200 ? -65.113 10.870 4.590 1.00 29.39 200 ALA A N 1
ATOM 1532 C CA . ALA A 1 200 ? -66.304 10.325 3.918 1.00 29.39 200 ALA A CA 1
ATOM 1533 C C . ALA A 1 200 ? -66.148 8.834 3.534 1.00 29.39 200 ALA A C 1
ATOM 1535 O O . ALA A 1 200 ? -65.257 8.450 2.786 1.00 29.39 200 ALA A O 1
ATOM 1536 N N . HIS A 1 201 ? -67.107 8.045 4.027 1.00 30.94 201 HIS A N 1
ATOM 1537 C CA . HIS A 1 201 ? -67.807 6.914 3.397 1.00 30.94 201 HIS A CA 1
ATOM 1538 C C . HIS A 1 201 ? -67.095 5.634 2.900 1.00 30.94 201 HIS A C 1
ATOM 1540 O O . HIS A 1 201 ? -66.538 5.553 1.814 1.00 30.94 201 HIS A O 1
ATOM 1546 N N . SER A 1 202 ? -67.314 4.576 3.697 1.00 32.72 202 SER A N 1
ATOM 1547 C CA . SER A 1 202 ? -67.918 3.268 3.359 1.00 32.72 202 SER A CA 1
ATOM 1548 C C . SER A 1 202 ? -67.718 2.655 1.962 1.00 32.72 202 SER A C 1
ATOM 1550 O O . SER A 1 202 ? -68.302 3.110 0.982 1.00 32.72 202 SER A O 1
ATOM 1552 N N . GLY A 1 203 ? -67.093 1.474 1.940 1.00 30.69 203 GLY A N 1
ATOM 1553 C CA . GLY A 1 203 ? -67.193 0.505 0.847 1.00 30.69 203 GLY A CA 1
ATOM 1554 C C . GLY A 1 203 ? -66.596 -0.850 1.236 1.00 30.69 203 GLY A C 1
ATOM 1555 O O . GLY A 1 203 ? -65.386 -1.000 1.329 1.00 30.69 203 GLY A O 1
ATOM 1556 N N . SER A 1 204 ? -67.463 -1.819 1.513 1.00 31.69 204 SER A N 1
ATOM 1557 C CA . SER A 1 204 ? -67.174 -3.227 1.814 1.00 31.69 204 SER A CA 1
ATOM 1558 C C . SER A 1 204 ? -66.692 -4.032 0.599 1.00 31.69 204 SER A C 1
ATOM 1560 O O . SER A 1 204 ? -67.211 -3.792 -0.486 1.00 31.69 204 SER A O 1
ATOM 1562 N N . MET A 1 205 ? -65.843 -5.050 0.828 1.00 32.88 205 MET A N 1
ATOM 1563 C CA . MET A 1 205 ? -65.781 -6.409 0.211 1.00 32.88 205 MET A CA 1
ATOM 1564 C C . MET A 1 205 ? -64.314 -6.898 0.225 1.00 32.88 205 MET A C 1
ATOM 1566 O O . MET A 1 205 ? -63.442 -6.201 -0.267 1.00 32.88 205 MET A O 1
ATOM 1570 N N . SER A 1 206 ? -63.920 -7.940 0.969 1.00 31.05 206 SER A N 1
ATOM 1571 C CA . SER A 1 206 ? -64.193 -9.392 0.865 1.00 31.05 206 SER A CA 1
ATOM 1572 C C . SER A 1 206 ? -63.127 -10.167 0.065 1.00 31.05 206 SER A C 1
ATOM 1574 O O . SER A 1 206 ? -62.979 -9.944 -1.131 1.00 31.05 206 SER A O 1
ATOM 1576 N N . SER A 1 207 ? -62.529 -11.169 0.741 1.00 32.75 207 SER A N 1
ATOM 1577 C CA . SER A 1 207 ? -61.880 -12.405 0.227 1.00 32.75 207 SER A CA 1
ATOM 1578 C C . SER A 1 207 ? -60.554 -12.256 -0.545 1.00 32.75 207 SER A C 1
ATOM 1580 O O . SER A 1 207 ? -60.360 -11.275 -1.241 1.00 32.75 207 SER A O 1
ATOM 1582 N N . ALA A 1 208 ? -59.579 -13.170 -0.543 1.00 34.28 208 ALA A N 1
ATOM 1583 C CA . ALA A 1 208 ? -59.269 -14.412 0.173 1.00 34.28 208 ALA A CA 1
ATOM 1584 C C . ALA A 1 208 ? -57.813 -14.802 -0.207 1.00 34.28 208 ALA A C 1
ATOM 1586 O O . ALA A 1 208 ? -57.331 -14.414 -1.271 1.00 34.28 208 ALA A O 1
ATOM 1587 N N . CYS A 1 209 ? -57.130 -15.580 0.641 1.00 32.41 209 CYS A N 1
ATOM 1588 C CA . CYS A 1 209 ? -55.877 -16.286 0.317 1.00 32.41 209 CYS A CA 1
ATOM 1589 C C . CYS A 1 209 ? -56.085 -17.328 -0.809 1.00 32.41 209 CYS A C 1
ATOM 1591 O O . CYS A 1 209 ? -57.225 -17.726 -1.066 1.00 32.41 209 CYS A O 1
ATOM 1593 N N . PRO A 1 210 ? -55.002 -17.849 -1.419 1.00 50.72 210 PRO A N 1
ATOM 1594 C CA . PRO A 1 210 ? -54.569 -19.168 -0.947 1.00 50.72 210 PRO A CA 1
ATOM 1595 C C . PRO A 1 210 ? -53.051 -19.429 -0.923 1.00 50.72 210 PRO A C 1
ATOM 1597 O O . PRO A 1 210 ? -52.241 -18.763 -1.563 1.00 50.72 210 PRO A O 1
ATOM 1600 N N . GLU A 1 211 ? -52.738 -20.457 -0.135 1.00 36.62 211 GLU A N 1
ATOM 1601 C CA . GLU A 1 211 ? -51.478 -21.180 0.040 1.00 36.62 211 GLU A CA 1
ATOM 1602 C C . GLU A 1 211 ? -51.098 -22.078 -1.157 1.00 36.62 211 GLU A C 1
ATOM 1604 O O . GLU A 1 211 ? -51.948 -22.470 -1.955 1.00 36.62 211 GLU A O 1
ATOM 1609 N N . GLY A 1 212 ? -49.830 -22.518 -1.154 1.00 32.97 212 GLY A N 1
ATOM 1610 C CA . GLY A 1 212 ? -49.343 -23.747 -1.805 1.00 32.97 212 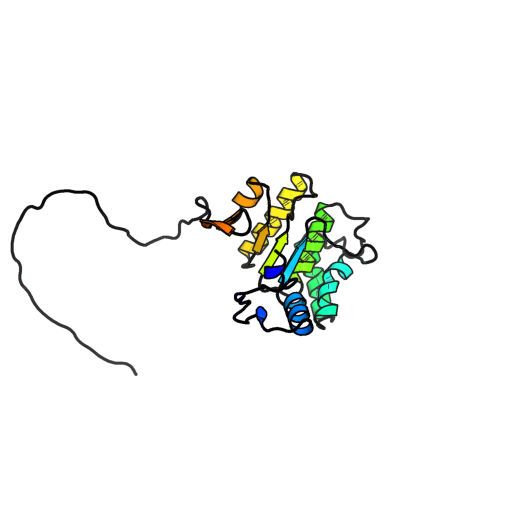GLY A CA 1
ATOM 1611 C C . GLY A 1 212 ? -48.599 -23.517 -3.127 1.00 32.97 212 GLY A C 1
ATOM 1612 O O . GLY A 1 212 ? -48.951 -22.635 -3.893 1.00 32.97 212 GLY A O 1
ATOM 1613 N N . SER A 1 213 ? -47.549 -24.238 -3.518 1.00 37.22 213 SER A N 1
ATOM 1614 C CA . SER A 1 213 ? -46.840 -25.404 -2.984 1.00 37.22 213 SER A CA 1
ATOM 1615 C C . SER A 1 213 ? -45.517 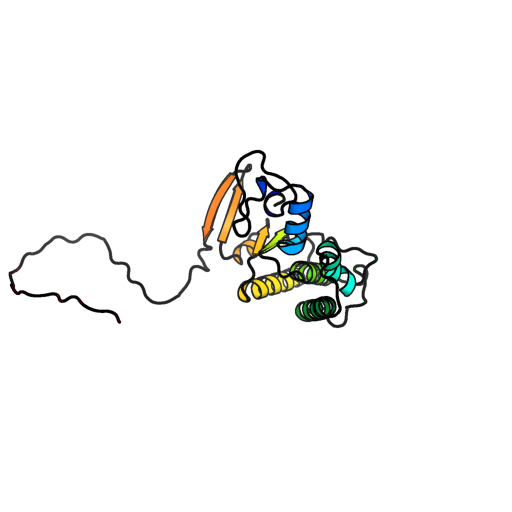-25.501 -3.763 1.00 37.22 213 SER A C 1
ATOM 1617 O O . SER A 1 213 ? -45.475 -25.177 -4.950 1.00 37.22 213 SER A O 1
ATOM 1619 N N . ARG A 1 214 ? -44.437 -25.938 -3.110 1.00 41.66 214 ARG A N 1
ATOM 1620 C CA . ARG A 1 214 ? -43.161 -26.287 -3.760 1.00 41.66 214 ARG A CA 1
ATOM 1621 C C . ARG A 1 214 ? -43.228 -27.702 -4.356 1.00 41.66 214 ARG A C 1
ATOM 1623 O O . ARG A 1 214 ? -43.920 -28.538 -3.775 1.00 41.66 214 ARG A O 1
ATOM 1630 N N . PRO A 1 215 ? -42.463 -28.001 -5.414 1.00 56.72 215 PRO A N 1
ATOM 1631 C CA . PRO A 1 215 ? -41.782 -29.282 -5.569 1.00 56.72 215 PRO A CA 1
ATOM 1632 C C . PRO A 1 215 ? -40.430 -29.305 -4.834 1.00 56.72 215 PRO A C 1
ATOM 1634 O O . PRO A 1 215 ? -39.785 -28.234 -4.717 1.00 56.72 215 PRO A O 1
#

Sequence (215 aa):
LNLLGCLDRPTSGTILLDGVDISKLNDNQLSELRACRIGFIFQSYNLIPQLTVLENIEVPLYYSGNWNAKTRARCRELAKKVGLGERLHHRPTQLSGGQQQRVAIARSLVNDPSFILADEPTGNLDSAAAEEILALIDQLHQEGKTIVLVTHEPDVAQRARRLVRLRDGRIQSDQPHPALAAPSGSAVVLSASGGRPQEAHSGSMSSACPEGSRP

Radius of gyration: 25.01 Å; chains: 1; bounding box: 88×48×44 Å